Protein AF-A0AAU5M9C0-F1 (afdb_monomer)

Secondary structure (DSSP, 8-state):
----------------------SPPPPHHHHHHHHHHHHHHHTT--HHHHHHHTT-GGGHHHHHHHHHHHHHHHHHHHHHHHHHHHHHHTT---SS-HHHHHHHHHHGGGT--HHHHHHHHHHHHHHHHH-HHHHHHHHHHHHHHTTSHHHHHHHHHHHHGGGS-TT-HHHHHHHHHHHHHHHHHHTTS-TTTTS-THHHHHHHHHHHHH-HHHHHHHHHHHHHHHHTT-------------

Structure (mmCIF, N/CA/C/O backbone):
data_AF-A0AAU5M9C0-F1
#
_entry.id   AF-A0AAU5M9C0-F1
#
loop_
_atom_site.group_PDB
_atom_site.id
_atom_site.type_symbol
_atom_site.label_atom_id
_atom_site.label_alt_id
_atom_site.label_comp_id
_atom_site.label_asym_id
_atom_site.label_entity_id
_atom_site.label_seq_id
_atom_site.pdbx_PDB_ins_code
_atom_site.Cartn_x
_atom_site.Cartn_y
_atom_site.Cartn_z
_atom_site.occupancy
_atom_site.B_iso_or_equiv
_atom_site.auth_seq_id
_atom_site.auth_comp_id
_atom_site.auth_asym_id
_atom_site.auth_atom_id
_atom_site.pdbx_PDB_model_num
ATOM 1 N N . MET A 1 1 ? -35.102 -18.966 117.844 1.00 32.41 1 MET A N 1
ATOM 2 C CA . MET A 1 1 ? -35.161 -20.434 118.024 1.00 32.41 1 MET A CA 1
ATOM 3 C C . MET A 1 1 ? -35.524 -21.084 116.684 1.00 32.41 1 MET A C 1
ATOM 5 O O . MET A 1 1 ? -36.504 -20.637 116.101 1.00 32.41 1 MET A O 1
ATOM 9 N N . PRO A 1 2 ? -34.722 -22.035 116.161 1.00 49.41 2 PRO A N 1
ATOM 10 C CA . PRO A 1 2 ? -34.991 -22.857 114.953 1.00 49.41 2 PRO A CA 1
ATOM 11 C C . PRO A 1 2 ? -35.715 -24.183 115.340 1.00 49.41 2 PRO A C 1
ATOM 13 O O . PRO A 1 2 ? -36.115 -24.261 116.503 1.00 49.41 2 PRO A O 1
ATOM 16 N N . PRO A 1 3 ? -35.813 -25.270 114.517 1.00 54.59 3 PRO A N 1
ATOM 17 C CA . PRO A 1 3 ? -35.703 -25.499 113.049 1.00 54.59 3 PRO A CA 1
ATOM 18 C C . PRO A 1 3 ? -37.035 -26.078 112.451 1.00 54.59 3 PRO A C 1
ATOM 20 O O . PRO A 1 3 ? -38.042 -26.095 113.142 1.00 54.59 3 PRO A O 1
ATOM 23 N N . GLY A 1 4 ? -37.192 -26.600 111.215 1.00 42.31 4 GLY A N 1
ATOM 24 C CA . GLY A 1 4 ? -36.341 -26.666 110.007 1.00 42.31 4 GLY A CA 1
ATOM 25 C C . GLY A 1 4 ? -36.067 -28.089 109.439 1.00 42.31 4 GLY A C 1
ATOM 26 O O . GLY A 1 4 ? -35.137 -28.743 109.905 1.00 42.31 4 GLY A O 1
ATOM 27 N N . ARG A 1 5 ? -36.783 -28.559 108.387 1.00 40.94 5 ARG A N 1
ATOM 28 C CA . ARG A 1 5 ? -36.455 -29.788 107.595 1.00 40.94 5 ARG A CA 1
ATOM 29 C C . ARG A 1 5 ? -36.725 -29.643 106.076 1.00 40.94 5 ARG A C 1
ATOM 31 O O . ARG A 1 5 ? -37.429 -28.736 105.655 1.00 40.94 5 ARG A O 1
ATOM 38 N N . ARG A 1 6 ? -36.072 -30.493 105.261 1.00 48.22 6 ARG A N 1
ATOM 39 C CA . ARG A 1 6 ? -35.743 -30.290 103.823 1.00 48.22 6 ARG A CA 1
ATOM 40 C C . ARG A 1 6 ? -36.519 -31.197 102.847 1.00 48.22 6 ARG A C 1
ATOM 42 O O . ARG A 1 6 ? -36.798 -32.335 103.207 1.00 48.22 6 ARG A O 1
ATOM 49 N N . ALA A 1 7 ? -36.631 -30.791 101.570 1.00 37.06 7 ALA A N 1
ATOM 50 C CA . ALA A 1 7 ? -36.698 -31.709 100.415 1.00 37.06 7 ALA A CA 1
ATOM 51 C C . ALA A 1 7 ? -36.133 -31.106 99.094 1.00 37.06 7 ALA A C 1
ATOM 53 O O . ALA A 1 7 ? -36.072 -29.897 98.923 1.00 37.06 7 ALA A O 1
ATOM 54 N N . ARG A 1 8 ? -35.673 -32.007 98.210 1.00 35.09 8 ARG A N 1
ATOM 55 C CA . ARG A 1 8 ? -34.891 -31.918 96.943 1.00 35.09 8 ARG A CA 1
ATOM 56 C C . ARG A 1 8 ? -35.228 -30.865 95.846 1.00 35.09 8 ARG A C 1
ATOM 58 O O . ARG A 1 8 ? -36.375 -30.489 95.654 1.00 35.09 8 ARG A O 1
ATOM 65 N N . ARG A 1 9 ? -34.200 -30.556 95.021 1.00 43.53 9 ARG A N 1
ATOM 66 C CA . ARG A 1 9 ? -34.261 -30.014 93.628 1.00 43.53 9 ARG A CA 1
ATOM 67 C C . ARG A 1 9 ? -34.814 -31.064 92.622 1.00 43.53 9 ARG A C 1
ATOM 69 O O . ARG A 1 9 ? -34.700 -32.256 92.915 1.00 43.53 9 ARG A O 1
ATOM 76 N N . PRO A 1 10 ? -35.338 -30.664 91.440 1.00 36.06 10 PRO A N 1
ATOM 77 C CA . PRO A 1 10 ? -34.486 -30.471 90.246 1.00 36.06 10 PRO A CA 1
ATOM 78 C C . PRO A 1 10 ? -34.737 -29.150 89.480 1.00 36.06 10 PRO A C 1
ATOM 80 O O . PRO A 1 10 ? -35.799 -28.551 89.576 1.00 36.06 10 PRO A O 1
ATOM 83 N N . ASP A 1 11 ? -33.741 -28.734 88.695 1.00 47.69 11 ASP A N 1
ATOM 84 C CA . ASP A 1 11 ? -33.841 -27.751 87.597 1.00 47.69 11 ASP A CA 1
ATOM 85 C C . ASP A 1 11 ? -33.905 -28.562 86.288 1.00 47.69 11 ASP A C 1
ATOM 87 O O . ASP A 1 11 ? -33.190 -29.568 86.186 1.00 47.69 11 ASP A O 1
ATOM 91 N N . PRO A 1 12 ? -34.778 -28.222 85.323 1.00 42.78 12 PRO A N 1
ATOM 92 C CA . PRO A 1 12 ? -34.192 -27.767 84.062 1.00 42.78 12 PRO A CA 1
ATOM 93 C C . PRO A 1 12 ? -34.991 -26.683 83.318 1.00 42.78 12 PRO A C 1
ATOM 95 O O . PRO A 1 12 ? -36.222 -26.681 83.257 1.00 42.78 12 PRO A O 1
ATOM 98 N N . ARG A 1 13 ? -34.242 -25.868 82.568 1.00 48.34 13 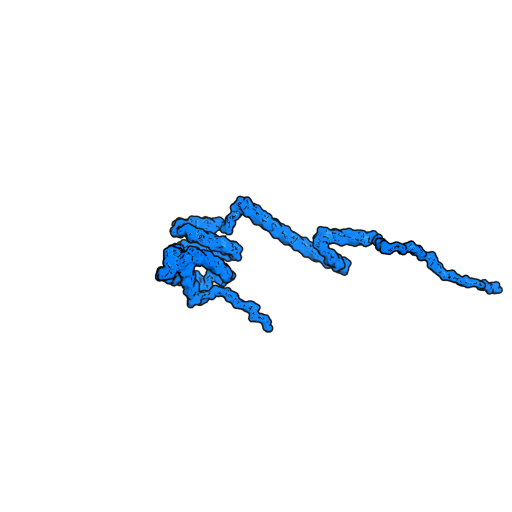ARG A N 1
ATOM 99 C CA . ARG A 1 13 ? -34.699 -25.046 81.433 1.00 48.34 13 ARG A CA 1
ATOM 100 C C . ARG A 1 13 ? -35.567 -25.846 80.440 1.00 48.34 13 ARG A C 1
ATOM 102 O O . ARG A 1 13 ? -35.049 -26.454 79.502 1.00 48.34 13 ARG A O 1
ATOM 109 N N . ALA A 1 14 ? -36.888 -25.793 80.591 1.00 41.75 14 ALA A N 1
ATOM 110 C CA . ALA A 1 14 ? -37.845 -26.348 79.635 1.00 41.75 14 ALA A CA 1
ATOM 111 C C . ALA A 1 14 ? -38.215 -25.294 78.573 1.00 41.75 14 ALA A C 1
ATOM 113 O O . ALA A 1 14 ? -39.118 -24.486 78.764 1.00 41.75 14 ALA A O 1
ATOM 114 N N . GLY A 1 15 ? -37.485 -25.289 77.455 1.00 36.97 15 GLY A N 1
ATOM 115 C CA . GLY A 1 15 ? -37.645 -24.292 76.388 1.00 36.97 15 GLY A CA 1
ATOM 116 C C . GLY A 1 15 ? -37.067 -24.736 75.044 1.00 36.97 15 GLY A C 1
ATOM 117 O O . GLY A 1 15 ? -36.334 -23.984 74.410 1.00 36.97 15 GLY A O 1
ATOM 118 N N . ARG A 1 16 ? -37.344 -25.977 74.620 1.00 48.69 16 ARG A N 1
ATOM 119 C CA . ARG A 1 16 ? -36.905 -26.527 73.325 1.00 48.69 16 ARG A CA 1
ATOM 120 C C . ARG A 1 16 ? -38.125 -26.896 72.473 1.00 48.69 16 ARG A C 1
ATOM 122 O O . ARG A 1 16 ? -38.693 -27.968 72.648 1.00 48.69 16 ARG A O 1
ATOM 129 N N . GLY A 1 17 ? -38.511 -26.006 71.558 1.00 44.91 17 GLY A N 1
ATOM 130 C CA . GLY A 1 17 ? -39.532 -26.271 70.535 1.00 44.91 17 GLY A CA 1
ATOM 131 C C . GLY A 1 17 ? -38.945 -26.980 69.299 1.00 44.91 17 GLY A C 1
ATOM 132 O O . GLY A 1 17 ? -37.794 -26.705 68.949 1.00 44.91 17 GLY A O 1
ATOM 133 N N . PRO A 1 18 ? -39.684 -27.887 68.631 1.00 58.88 18 PRO A N 1
ATOM 134 C CA . PRO A 1 18 ? -39.163 -28.670 67.512 1.00 58.88 18 PRO A CA 1
ATOM 135 C C . PRO A 1 18 ? -39.406 -28.000 66.149 1.00 58.88 18 PRO A C 1
ATOM 137 O O . PRO A 1 18 ? -40.542 -27.745 65.762 1.00 58.88 18 PRO A O 1
ATOM 140 N N . PHE A 1 19 ? -38.343 -27.821 65.362 1.00 54.09 19 PHE A N 1
ATOM 141 C CA . PHE A 1 19 ? -38.440 -27.593 63.915 1.00 54.09 19 PHE A CA 1
ATOM 142 C C . PHE A 1 19 ? -37.496 -28.539 63.169 1.00 54.09 19 PHE A C 1
ATOM 144 O O . PHE A 1 19 ? -36.407 -28.160 62.748 1.00 54.09 19 PHE A O 1
ATOM 151 N N . SER A 1 20 ? -37.928 -29.790 63.012 1.00 57.91 20 SER A N 1
ATOM 152 C CA . SER A 1 20 ? -37.253 -30.815 62.213 1.00 57.91 20 SER A CA 1
ATOM 153 C C . SER A 1 20 ? -37.985 -31.030 60.887 1.00 57.91 20 SER A C 1
ATOM 155 O O . SER A 1 20 ? -38.678 -32.025 60.692 1.00 57.91 20 SER A O 1
ATOM 157 N N . SER A 1 21 ? -37.818 -30.091 59.960 1.00 54.12 21 SER A N 1
ATOM 158 C CA . SER A 1 21 ? -38.042 -30.348 58.535 1.00 54.12 21 SER A CA 1
ATOM 159 C C . SER A 1 21 ? -36.762 -29.964 57.803 1.00 54.12 21 SER A C 1
ATOM 161 O O . SER A 1 21 ? -36.249 -28.877 58.059 1.00 54.12 21 SER A O 1
ATOM 163 N N . GLY A 1 22 ? -36.251 -30.812 56.906 1.00 69.62 22 GLY A N 1
ATOM 164 C CA . GLY A 1 22 ? -34.955 -30.615 56.227 1.00 69.62 22 GLY A CA 1
ATOM 165 C C . GLY A 1 22 ? -34.878 -29.427 55.254 1.00 69.62 22 GLY A C 1
ATOM 166 O O . GLY A 1 22 ? -33.906 -29.297 54.517 1.00 69.62 22 GLY A O 1
ATOM 167 N N . TYR A 1 23 ? -35.896 -28.567 55.232 1.00 69.50 23 TYR A N 1
ATOM 168 C CA . TYR A 1 23 ? -35.970 -27.382 54.390 1.00 69.50 23 TYR A CA 1
ATOM 169 C C . TYR A 1 23 ? -35.122 -26.247 54.969 1.00 69.50 23 TYR A C 1
ATOM 171 O O . TYR A 1 23 ? -35.288 -25.854 56.127 1.00 69.50 23 TYR A O 1
ATOM 179 N N . ARG A 1 24 ? -34.241 -25.669 54.143 1.00 76.81 24 ARG A N 1
ATOM 180 C CA . ARG A 1 24 ? -33.506 -24.451 54.503 1.00 76.81 24 ARG A CA 1
ATOM 181 C C . ARG A 1 24 ? -34.493 -23.299 54.699 1.00 76.81 24 ARG A C 1
ATOM 183 O O . ARG A 1 24 ? -35.187 -22.906 53.765 1.00 76.81 24 ARG A O 1
ATOM 190 N N . ARG A 1 25 ? -34.532 -22.740 55.911 1.00 80.75 25 ARG A N 1
ATOM 191 C CA . ARG A 1 25 ? -35.196 -21.462 56.192 1.00 80.75 25 ARG A CA 1
ATOM 192 C C . ARG A 1 25 ? -34.210 -20.329 55.926 1.00 80.75 25 ARG A C 1
ATOM 194 O O . ARG A 1 25 ? -33.130 -20.309 56.509 1.00 80.75 25 ARG A O 1
ATOM 201 N N . TYR A 1 26 ? -34.602 -19.397 55.067 1.00 85.25 26 TYR A N 1
ATOM 202 C CA . TYR A 1 26 ? -33.831 -18.201 54.745 1.00 85.25 26 TYR A CA 1
ATOM 203 C C . TYR A 1 26 ? -34.347 -17.015 55.564 1.00 85.25 26 TYR A C 1
ATOM 205 O O . TYR A 1 26 ? -35.551 -16.876 55.776 1.00 85.25 26 TYR A O 1
ATOM 213 N N . SER A 1 27 ? -33.436 -16.175 56.053 1.00 87.81 27 SER A N 1
ATOM 214 C CA . SER A 1 27 ? -33.776 -14.917 56.722 1.00 87.81 27 SER A CA 1
ATOM 215 C C . SER A 1 27 ? -34.072 -13.819 55.695 1.00 87.81 27 SER A C 1
ATOM 217 O O . SER A 1 27 ? -33.687 -13.931 54.531 1.00 87.81 27 SER A O 1
ATOM 219 N N . ALA A 1 28 ? -34.686 -12.713 56.129 1.00 87.38 28 ALA A N 1
ATOM 220 C CA . ALA A 1 28 ? -34.829 -11.521 55.287 1.00 87.38 28 ALA A CA 1
ATOM 221 C C . ALA A 1 28 ? -33.468 -11.026 54.750 1.00 87.38 28 ALA A C 1
ATOM 223 O O . ALA A 1 28 ? -33.372 -10.622 53.594 1.00 87.38 28 ALA A O 1
ATOM 224 N N . GLN A 1 29 ? -32.400 -11.159 55.547 1.00 82.75 29 GLN A N 1
ATOM 225 C CA . GLN A 1 29 ? -31.030 -10.828 55.143 1.00 82.75 29 GLN A CA 1
ATOM 226 C C . GLN A 1 29 ? -30.571 -11.630 53.915 1.00 82.75 29 GLN A C 1
ATOM 228 O O . GLN A 1 29 ? -30.013 -11.054 52.988 1.00 82.75 29 GLN A O 1
ATOM 233 N N . ALA A 1 30 ? -30.865 -12.934 53.865 1.00 86.94 30 ALA A N 1
ATOM 234 C CA . ALA A 1 30 ? -30.503 -13.783 52.730 1.00 86.94 30 ALA A CA 1
ATOM 235 C C . ALA A 1 30 ? -31.279 -13.428 51.444 1.00 86.94 30 ALA A C 1
ATOM 237 O O . ALA A 1 30 ? -30.777 -13.638 50.341 1.00 86.94 30 ALA A O 1
ATOM 238 N N . VAL A 1 31 ? -32.485 -12.858 51.565 1.00 90.50 31 VAL A N 1
ATOM 239 C CA . VAL A 1 31 ? -33.248 -12.337 50.415 1.00 90.50 31 VAL A CA 1
ATOM 240 C C . VAL A 1 31 ? -32.626 -11.038 49.891 1.00 90.50 31 VAL A C 1
ATOM 242 O O . VAL A 1 31 ? -32.486 -10.876 48.681 1.00 90.50 31 VAL A O 1
ATOM 245 N N . VAL A 1 32 ? -32.193 -10.141 50.786 1.00 87.31 32 VAL A N 1
ATOM 246 C CA . VAL A 1 32 ? -31.460 -8.911 50.422 1.00 87.31 32 VAL A CA 1
ATOM 247 C C . VAL A 1 32 ? -30.123 -9.242 49.747 1.00 87.31 32 VAL A C 1
ATOM 249 O O . VAL A 1 32 ? -29.764 -8.628 48.745 1.00 87.31 32 VAL A O 1
ATOM 252 N N . GLU A 1 33 ? -29.407 -10.243 50.256 1.00 87.06 33 GLU A N 1
ATOM 253 C CA . GLU A 1 33 ? -28.149 -10.723 49.680 1.00 87.06 33 GLU A CA 1
ATOM 254 C C . GLU A 1 33 ? -28.351 -11.313 48.275 1.00 87.06 33 GLU A C 1
ATOM 256 O O . GLU A 1 33 ? -27.638 -10.939 47.344 1.00 87.06 33 GLU A O 1
ATOM 261 N N . LEU A 1 34 ? -29.386 -12.139 48.075 1.00 90.62 34 LEU A N 1
ATOM 262 C CA . LEU A 1 34 ? -29.748 -12.662 46.753 1.00 90.62 34 LEU A CA 1
ATOM 263 C C . LEU A 1 34 ? -30.115 -11.546 45.759 1.00 90.62 34 LEU A C 1
ATOM 265 O O . LEU A 1 34 ? -29.711 -11.605 44.597 1.00 90.62 34 LEU A O 1
ATOM 269 N N . ALA A 1 35 ? -30.842 -10.516 46.204 1.00 88.44 35 ALA A N 1
ATOM 270 C CA . ALA A 1 35 ? -31.175 -9.361 45.371 1.00 88.44 35 ALA A CA 1
ATOM 271 C C . ALA A 1 35 ? -29.921 -8.576 44.939 1.00 88.44 35 ALA A C 1
ATOM 273 O O . ALA A 1 35 ? -29.819 -8.176 43.779 1.00 88.44 35 ALA A O 1
ATOM 274 N N . ARG A 1 36 ? -28.934 -8.418 45.836 1.00 84.81 36 ARG A N 1
ATOM 275 C CA . ARG A 1 36 ? -27.634 -7.805 45.514 1.00 84.81 36 ARG A CA 1
ATOM 276 C C . ARG A 1 36 ? -26.834 -8.648 44.518 1.00 84.81 36 ARG A C 1
ATOM 278 O O . ARG A 1 36 ? -26.330 -8.098 43.545 1.00 84.81 36 ARG A O 1
ATOM 285 N N . ILE A 1 37 ? -26.743 -9.964 44.730 1.00 88.50 37 ILE A N 1
ATOM 286 C CA . ILE A 1 37 ? -26.048 -10.880 43.807 1.00 88.50 37 ILE A CA 1
ATOM 287 C C . ILE A 1 37 ? -26.661 -10.787 42.408 1.00 88.50 37 ILE A C 1
ATOM 289 O O . ILE A 1 37 ? -25.928 -10.683 41.428 1.00 88.50 37 ILE A O 1
ATOM 293 N N . ARG A 1 38 ? -27.997 -10.765 42.311 1.00 90.81 38 ARG A N 1
ATOM 294 C CA . ARG A 1 38 ? -28.686 -10.609 41.029 1.00 90.81 38 ARG A CA 1
ATOM 295 C C . ARG A 1 38 ? -28.363 -9.276 40.354 1.00 90.81 38 ARG A C 1
ATOM 297 O O . ARG A 1 38 ? -28.023 -9.289 39.182 1.00 90.81 38 ARG A O 1
ATOM 304 N N . MET A 1 39 ? -28.415 -8.157 41.078 1.00 86.69 39 MET A N 1
ATOM 305 C CA . MET A 1 39 ? -28.088 -6.835 40.526 1.00 86.69 39 MET A CA 1
ATOM 306 C C . MET A 1 39 ? -26.672 -6.787 39.929 1.00 86.69 39 MET A C 1
ATOM 308 O O . MET A 1 39 ? -26.480 -6.234 38.851 1.00 86.69 39 MET A O 1
ATOM 312 N N . LEU A 1 40 ? -25.691 -7.395 40.603 1.00 83.88 40 LEU A N 1
ATOM 313 C CA . LEU A 1 40 ? -24.310 -7.462 40.120 1.00 83.88 40 LEU A CA 1
ATOM 314 C C . LEU A 1 40 ? -24.159 -8.405 38.912 1.00 83.88 40 LEU A C 1
ATOM 316 O O . LEU A 1 40 ? -23.437 -8.081 37.973 1.00 83.88 40 LEU A O 1
ATOM 320 N N . ALA A 1 41 ? -24.865 -9.539 38.902 1.00 86.12 41 ALA A N 1
ATOM 321 C CA . ALA A 1 41 ? -24.867 -10.466 37.769 1.00 86.12 41 ALA A CA 1
ATOM 322 C C . ALA A 1 41 ? -25.553 -9.866 36.526 1.00 86.12 41 ALA A C 1
ATOM 324 O O . ALA A 1 41 ? -25.033 -9.993 35.420 1.00 86.12 41 ALA A O 1
ATOM 325 N N . ASP A 1 42 ? -26.670 -9.154 36.714 1.00 84.00 42 ASP A N 1
ATOM 326 C CA . ASP A 1 42 ? -27.380 -8.419 35.659 1.00 84.00 42 ASP A CA 1
ATOM 327 C C . ASP A 1 42 ? -26.515 -7.250 35.112 1.00 84.00 42 ASP A C 1
ATOM 329 O O . ASP A 1 42 ? -26.650 -6.879 33.947 1.00 84.00 42 ASP A O 1
ATOM 333 N N . ALA A 1 43 ? -25.569 -6.725 35.908 1.00 78.75 43 ALA A N 1
ATOM 334 C CA . ALA A 1 43 ? -24.533 -5.769 35.488 1.00 78.75 43 ALA A CA 1
ATOM 335 C C . ALA A 1 43 ? -23.290 -6.417 34.828 1.00 78.75 43 ALA A C 1
ATOM 337 O O . ALA A 1 43 ? -22.353 -5.713 34.457 1.00 78.75 43 ALA A O 1
ATOM 338 N N . GLY A 1 44 ? -23.265 -7.746 34.661 1.00 79.31 44 GLY A N 1
ATOM 339 C CA . GLY A 1 44 ? -22.215 -8.475 33.940 1.00 79.31 44 GLY A CA 1
ATOM 340 C C . GLY A 1 44 ? -21.117 -9.115 34.799 1.00 79.31 44 GLY A C 1
ATOM 341 O O . GLY A 1 44 ? -20.217 -9.742 34.240 1.00 79.31 44 GLY A O 1
ATOM 342 N N . LEU A 1 45 ? -21.170 -9.022 36.134 1.00 81.25 45 LEU A N 1
ATOM 343 C CA . LEU A 1 45 ? -20.180 -9.674 37.003 1.00 81.25 45 LEU A CA 1
ATOM 344 C C . LEU A 1 45 ? -20.386 -11.205 37.063 1.00 81.25 45 LEU A C 1
ATOM 346 O O . LEU A 1 45 ? -21.481 -11.670 37.392 1.00 81.25 45 LEU A O 1
ATOM 350 N N . PRO A 1 46 ? -19.335 -12.024 36.854 1.00 85.00 46 PRO A N 1
ATOM 351 C CA . PRO A 1 46 ? -19.412 -13.468 37.068 1.00 85.00 46 PRO A CA 1
ATOM 352 C C . PRO A 1 46 ? -19.720 -13.818 38.532 1.00 85.00 46 PRO A C 1
ATOM 354 O O . PRO A 1 46 ? -19.128 -13.253 39.451 1.00 85.00 46 PRO A O 1
ATOM 357 N N . LEU A 1 47 ? -20.568 -14.829 38.765 1.00 84.94 47 LEU A N 1
ATOM 358 C CA . LEU A 1 47 ? -20.957 -15.276 40.117 1.00 84.94 47 LEU A CA 1
ATOM 359 C C . LEU A 1 47 ? -19.763 -15.636 41.024 1.00 84.94 47 LEU A C 1
ATOM 361 O O . LEU A 1 47 ? -19.847 -15.456 42.237 1.00 84.94 47 LEU A O 1
ATOM 365 N N . ALA A 1 48 ? -18.656 -16.123 40.450 1.00 82.88 48 ALA A N 1
ATOM 366 C CA . ALA A 1 48 ? -17.415 -16.369 41.186 1.00 82.88 48 ALA A CA 1
ATOM 367 C C . ALA A 1 48 ? -16.825 -15.061 41.744 1.00 82.88 48 ALA A C 1
ATOM 369 O O . ALA A 1 48 ? -16.604 -14.950 42.949 1.00 82.88 48 ALA A O 1
ATOM 370 N N . ARG A 1 49 ? -16.697 -14.032 40.894 1.00 79.56 49 ARG A N 1
ATOM 371 C CA . ARG A 1 49 ? -16.152 -12.722 41.270 1.00 79.56 49 ARG A CA 1
ATOM 372 C C . ARG A 1 49 ? -17.056 -11.984 42.260 1.00 79.56 49 ARG A C 1
ATOM 374 O O . ARG A 1 49 ? -16.556 -11.379 43.198 1.00 79.56 49 ARG A O 1
ATOM 381 N N . ILE A 1 50 ? -18.382 -12.111 42.139 1.00 84.00 50 ILE A N 1
ATOM 382 C CA . ILE A 1 50 ? -19.337 -11.571 43.133 1.00 84.00 50 ILE A CA 1
ATOM 383 C C . ILE A 1 50 ? -19.088 -12.166 44.531 1.00 84.00 50 ILE A C 1
ATOM 385 O O . ILE A 1 50 ? -19.228 -11.470 45.535 1.00 84.00 50 ILE A O 1
ATOM 389 N N . ARG A 1 51 ? -18.700 -13.444 44.613 1.00 80.25 51 ARG A N 1
ATOM 390 C CA . ARG A 1 51 ? -18.436 -14.130 45.886 1.00 80.25 51 ARG A CA 1
ATOM 391 C C . ARG A 1 51 ? -17.123 -13.686 46.538 1.00 80.25 51 ARG A C 1
ATOM 393 O O . ARG A 1 51 ? -17.066 -13.569 47.759 1.00 80.25 51 ARG A O 1
ATOM 400 N N . GLU A 1 52 ? -16.104 -13.418 45.728 1.00 79.12 52 GLU A N 1
ATOM 401 C CA . GLU A 1 52 ? -14.827 -12.834 46.161 1.00 79.12 52 GLU A CA 1
ATOM 402 C C . GLU A 1 52 ? -15.031 -11.400 46.672 1.00 79.12 52 GLU A C 1
ATOM 404 O O . GLU A 1 52 ? -14.694 -11.099 47.814 1.00 79.12 52 GLU A O 1
ATOM 409 N N . LEU A 1 53 ? -15.708 -10.554 45.887 1.00 76.88 53 LEU A N 1
ATOM 410 C CA . LEU A 1 53 ? -16.047 -9.168 46.245 1.00 76.88 53 LEU A CA 1
ATOM 411 C C . LEU A 1 53 ? -16.984 -9.069 47.463 1.00 76.88 53 LEU A C 1
ATOM 413 O O . LEU A 1 53 ? -16.970 -8.078 48.186 1.00 76.88 53 LEU A O 1
ATOM 417 N N . GLY A 1 54 ? -17.771 -10.111 47.747 1.00 75.50 54 GLY A N 1
ATOM 418 C CA . GLY A 1 54 ? -18.531 -10.229 48.996 1.00 75.50 54 GLY A CA 1
ATOM 419 C C . GLY A 1 54 ? -17.654 -10.379 50.250 1.00 75.50 54 GLY A C 1
ATOM 420 O O . GLY A 1 54 ? -18.142 -10.146 51.354 1.00 75.50 54 GLY A O 1
ATOM 421 N N . SER A 1 55 ? -16.379 -10.748 50.081 1.00 73.94 55 SER A N 1
ATOM 422 C CA . SER A 1 55 ? -15.376 -10.878 51.151 1.00 73.94 55 SER A CA 1
ATOM 423 C C . SER A 1 55 ? -14.403 -9.689 51.220 1.00 73.94 55 SER A C 1
ATOM 425 O O . SER A 1 55 ? -13.791 -9.491 52.265 1.00 73.94 55 SER A O 1
ATOM 427 N N . ALA A 1 56 ? -14.297 -8.902 50.142 1.00 77.38 56 ALA A N 1
ATOM 428 C CA . ALA A 1 56 ? -13.495 -7.679 50.022 1.00 77.38 56 ALA A CA 1
ATOM 429 C C . ALA A 1 56 ? -14.347 -6.549 49.390 1.00 77.38 56 ALA A C 1
ATOM 431 O O . ALA A 1 56 ? -14.218 -6.260 48.195 1.00 77.38 56 ALA A O 1
ATOM 432 N N . PRO A 1 57 ? -15.291 -5.945 50.141 1.00 76.81 57 PRO A N 1
ATOM 433 C CA . PRO A 1 57 ? -16.247 -4.972 49.600 1.00 76.81 57 PRO A CA 1
ATOM 434 C C . PRO A 1 57 ? -15.597 -3.693 49.045 1.00 76.81 57 PRO A C 1
ATOM 436 O O . PRO A 1 57 ? -16.198 -3.020 48.210 1.00 76.81 57 PRO A O 1
ATOM 439 N N . GLU A 1 58 ? -14.379 -3.367 49.470 1.00 80.81 58 GLU A N 1
ATOM 440 C CA . GLU A 1 58 ? -13.546 -2.285 48.943 1.00 80.81 58 GLU A CA 1
ATOM 441 C C . GLU A 1 58 ? -13.103 -2.501 47.481 1.00 80.81 58 GLU A C 1
ATOM 443 O O . GLU A 1 58 ? -12.968 -1.528 46.742 1.00 80.81 58 GLU A O 1
ATOM 448 N N . GLU A 1 59 ? -12.960 -3.750 47.020 1.00 80.56 59 GLU A N 1
ATOM 449 C CA . GLU A 1 59 ? -12.624 -4.063 45.621 1.00 80.56 59 GLU A CA 1
ATOM 450 C C . GLU A 1 59 ? -13.820 -3.898 44.664 1.00 80.56 59 GLU A C 1
ATOM 452 O O . GLU A 1 59 ? -13.641 -3.866 43.445 1.00 80.56 59 GLU A O 1
ATOM 457 N N . LEU A 1 60 ? -15.051 -3.790 45.185 1.00 79.81 60 LEU A N 1
ATOM 458 C CA . LEU A 1 60 ? -16.265 -3.765 44.364 1.00 79.81 60 LEU A CA 1
ATOM 459 C C . LEU A 1 60 ? -16.356 -2.513 43.480 1.00 79.81 60 LEU A C 1
ATOM 461 O O . LEU A 1 60 ? -16.811 -2.616 42.345 1.00 79.81 60 LEU A O 1
ATOM 465 N N . GLY A 1 61 ? -15.918 -1.354 43.983 1.00 81.62 61 GLY A N 1
ATOM 466 C CA . GLY A 1 61 ? -15.878 -0.105 43.213 1.00 81.62 61 GLY A CA 1
ATOM 467 C C . GLY A 1 61 ? -14.953 -0.214 41.994 1.00 81.62 61 GLY A C 1
ATOM 468 O O . GLY A 1 61 ? -15.453 -0.176 40.870 1.00 81.62 61 GLY A O 1
ATOM 469 N N . PRO A 1 62 ? -13.643 -0.465 42.193 1.00 84.50 62 PRO A N 1
ATOM 470 C CA . PRO A 1 62 ? -12.689 -0.660 41.099 1.00 84.50 62 PRO A CA 1
ATOM 471 C C . PRO A 1 62 ? -13.090 -1.766 40.109 1.00 84.50 62 PRO A C 1
ATOM 473 O O . PRO A 1 62 ? -12.898 -1.621 38.904 1.00 84.50 62 PRO A O 1
ATOM 476 N N . ALA A 1 63 ? -13.691 -2.864 40.586 1.00 81.19 63 ALA A N 1
ATOM 477 C CA . ALA A 1 63 ? -14.164 -3.939 39.711 1.00 81.19 63 ALA A CA 1
ATOM 478 C C . ALA A 1 63 ? -15.336 -3.512 38.805 1.00 81.19 63 ALA A C 1
ATOM 480 O O . ALA A 1 63 ? -15.418 -3.963 37.663 1.00 81.19 63 ALA A O 1
ATOM 481 N N . LEU A 1 64 ? -16.238 -2.652 39.293 1.00 81.94 64 LEU A N 1
ATOM 482 C CA . LEU A 1 64 ? -17.328 -2.088 38.491 1.00 81.94 64 LEU A CA 1
ATOM 483 C C . LEU A 1 64 ? -16.816 -1.029 37.504 1.00 81.94 64 LEU A C 1
ATOM 485 O O . LEU A 1 64 ? -17.246 -1.028 36.353 1.00 81.94 64 LEU A O 1
ATOM 489 N N . GLU A 1 65 ? -15.870 -0.182 37.920 1.00 86.38 65 GLU A N 1
ATOM 490 C CA . GLU A 1 65 ? -15.221 0.812 37.051 1.00 86.38 65 GLU A CA 1
ATOM 491 C C . GLU A 1 65 ? -14.484 0.150 35.875 1.00 86.38 65 GLU A C 1
ATOM 493 O O . GLU A 1 65 ? -14.627 0.593 34.736 1.00 86.38 65 GLU A O 1
ATOM 498 N N . GLN A 1 66 ? -13.771 -0.958 36.114 1.00 85.94 66 GLN A N 1
ATOM 499 C CA . GLN A 1 66 ? -13.117 -1.720 35.044 1.00 85.94 66 GLN A CA 1
ATOM 500 C C . GLN A 1 66 ? -14.130 -2.292 34.037 1.00 85.94 66 GLN A C 1
ATOM 502 O O . GLN A 1 66 ? -13.916 -2.203 32.830 1.00 85.94 66 GLN A O 1
ATOM 507 N N . ILE A 1 67 ? -15.252 -2.845 34.511 1.00 83.88 67 ILE A N 1
ATOM 508 C CA . ILE A 1 67 ? -16.296 -3.399 33.633 1.00 83.88 67 ILE A CA 1
ATOM 509 C C . ILE A 1 67 ? -16.964 -2.295 32.802 1.00 83.88 67 ILE A C 1
ATOM 511 O O . ILE A 1 67 ? -17.209 -2.499 31.612 1.00 83.88 67 ILE A O 1
ATOM 515 N N . ASP A 1 68 ? -17.230 -1.124 33.385 1.00 86.38 68 ASP A N 1
ATOM 516 C CA . ASP A 1 68 ? -17.786 0.018 32.648 1.00 86.38 68 ASP A CA 1
ATOM 517 C C . ASP A 1 68 ? -16.804 0.555 31.590 1.00 86.38 68 ASP A C 1
ATOM 519 O O . ASP A 1 68 ? -17.204 0.841 30.456 1.00 86.38 68 ASP A O 1
ATOM 523 N N . ALA A 1 69 ? -15.504 0.598 31.906 1.00 87.19 69 ALA A N 1
ATOM 524 C CA . ALA A 1 69 ? -14.452 0.953 30.956 1.00 87.19 69 ALA A CA 1
ATOM 525 C C . ALA A 1 69 ? -14.368 -0.047 29.783 1.00 87.19 69 ALA A C 1
ATOM 527 O O . ALA A 1 69 ? -14.369 0.369 28.618 1.00 87.19 69 ALA A O 1
ATOM 528 N N . ASP A 1 70 ? -14.378 -1.354 30.067 1.00 84.19 70 ASP A N 1
ATOM 529 C CA . ASP A 1 70 ? -14.346 -2.422 29.058 1.00 84.19 70 ASP A CA 1
ATOM 530 C C . ASP A 1 70 ? -15.596 -2.392 28.156 1.00 84.19 70 ASP A C 1
ATOM 532 O O . ASP A 1 70 ? -15.505 -2.497 26.925 1.00 84.19 70 ASP A O 1
ATOM 536 N N . LEU A 1 71 ? -16.782 -2.193 28.746 1.00 87.75 71 LEU A N 1
ATOM 537 C CA . LEU A 1 71 ? -18.039 -2.028 28.011 1.00 87.75 71 LEU A CA 1
ATOM 538 C C . LEU A 1 71 ? -18.024 -0.762 27.150 1.00 87.75 71 LEU A C 1
ATOM 540 O O . LEU A 1 71 ? -18.421 -0.813 25.982 1.00 87.75 71 LEU A O 1
ATOM 544 N N . THR A 1 72 ? -17.522 0.354 27.676 1.00 89.88 72 THR A N 1
ATOM 545 C CA . THR A 1 72 ? -17.386 1.621 26.946 1.00 89.88 72 THR A CA 1
ATOM 546 C C . THR A 1 72 ? -16.443 1.478 25.751 1.00 89.88 72 THR A C 1
ATOM 548 O O . THR A 1 72 ? -16.788 1.899 24.639 1.00 89.88 72 THR A O 1
ATOM 551 N N . ALA A 1 73 ? -15.299 0.810 25.927 1.00 83.12 73 ALA A N 1
ATOM 552 C CA . ALA A 1 73 ? -14.372 0.487 24.845 1.00 83.12 73 ALA A CA 1
ATOM 553 C C . ALA A 1 73 ? -15.038 -0.391 23.768 1.00 83.12 73 ALA A C 1
ATOM 555 O O . ALA A 1 73 ? -14.950 -0.094 22.571 1.00 83.12 73 ALA A O 1
ATOM 556 N N . ARG A 1 74 ? -15.791 -1.422 24.175 1.00 86.44 74 ARG A N 1
ATOM 557 C CA . ARG A 1 74 ? -16.511 -2.310 23.248 1.00 86.44 74 ARG A CA 1
ATOM 558 C C . ARG A 1 74 ? -17.636 -1.594 22.495 1.00 86.44 74 ARG A C 1
ATOM 560 O O . ARG A 1 74 ? -17.781 -1.786 21.288 1.00 86.44 74 ARG A O 1
ATOM 567 N N . ILE A 1 75 ? -18.401 -0.727 23.162 1.00 91.12 75 ILE A N 1
ATOM 568 C CA . ILE A 1 75 ? -19.443 0.108 22.541 1.00 91.12 75 ILE A CA 1
ATOM 569 C C . ILE A 1 75 ? -18.828 1.079 21.526 1.00 91.12 75 ILE A C 1
ATOM 571 O O . ILE A 1 75 ? -19.385 1.252 20.439 1.00 91.12 75 ILE A O 1
ATOM 575 N N . LYS A 1 76 ? -17.673 1.684 21.837 1.00 86.62 76 LYS A N 1
ATOM 576 C CA . LYS A 1 76 ? -16.919 2.523 20.895 1.00 86.62 76 LYS A CA 1
ATOM 577 C C . LYS A 1 76 ? -16.526 1.723 19.646 1.00 86.62 76 LYS A C 1
ATOM 579 O O . LYS A 1 76 ? -16.906 2.119 18.546 1.00 86.62 76 LYS A O 1
ATOM 584 N N . GLY A 1 77 ? -15.902 0.554 19.807 1.00 82.31 77 GLY A N 1
ATOM 585 C CA . GLY A 1 77 ? -15.531 -0.321 18.684 1.00 82.31 77 GLY A CA 1
ATOM 586 C C . GLY A 1 77 ? -16.721 -0.754 17.811 1.00 82.31 77 GLY A C 1
ATOM 587 O O . GLY A 1 77 ? -16.639 -0.735 16.580 1.00 82.31 77 GLY A O 1
ATOM 588 N N . LEU A 1 78 ? -17.871 -1.063 18.420 1.00 92.56 78 LEU A N 1
ATOM 589 C CA . LEU A 1 78 ? -19.105 -1.388 17.691 1.00 92.56 78 LEU A CA 1
ATOM 590 C C . LEU A 1 78 ? -19.674 -0.181 16.922 1.00 92.56 78 LEU A C 1
ATOM 592 O O . LEU A 1 78 ? -20.094 -0.332 15.774 1.00 92.56 78 LEU A O 1
ATOM 596 N N . ARG A 1 79 ? -19.657 1.024 17.508 1.00 88.56 79 ARG A N 1
ATOM 597 C CA . ARG A 1 79 ? -20.070 2.271 16.829 1.00 88.56 79 ARG A CA 1
ATOM 598 C C . ARG A 1 79 ? -19.140 2.628 15.669 1.00 88.56 79 ARG A C 1
ATOM 600 O O . ARG A 1 79 ? -19.610 3.090 14.628 1.00 88.56 79 ARG A O 1
ATOM 607 N N . ASP A 1 80 ? -17.845 2.380 15.818 1.00 81.00 80 ASP A N 1
ATOM 608 C CA . ASP A 1 80 ? -16.847 2.600 14.769 1.00 81.00 80 ASP A CA 1
ATOM 609 C C . ASP A 1 80 ? -17.045 1.613 13.614 1.00 81.00 80 ASP A C 1
ATOM 611 O O . ASP A 1 80 ? -17.072 2.018 12.451 1.00 81.00 80 ASP A O 1
ATOM 615 N N . THR A 1 81 ? -17.317 0.346 13.932 1.00 77.25 81 THR A N 1
ATOM 616 C CA . THR A 1 81 ? -17.693 -0.686 12.954 1.00 77.25 81 THR A CA 1
ATOM 617 C C . THR A 1 81 ? -18.979 -0.312 12.208 1.00 77.25 81 THR A C 1
ATOM 619 O O . THR A 1 81 ? -19.012 -0.363 10.981 1.00 77.25 81 THR A O 1
ATOM 622 N N . GLN A 1 82 ? -20.020 0.161 12.908 1.00 86.69 82 GLN A N 1
ATOM 623 C CA . GLN A 1 82 ? -21.246 0.655 12.265 1.00 86.69 82 GLN A CA 1
ATOM 624 C C . GLN A 1 82 ? -21.002 1.868 11.355 1.00 86.69 82 GLN A C 1
ATOM 626 O O . GLN A 1 82 ? -21.622 1.961 10.297 1.00 86.69 82 GLN A O 1
ATOM 631 N N . ARG A 1 83 ? -20.104 2.796 11.724 1.00 77.44 83 ARG A N 1
ATOM 632 C CA . ARG A 1 83 ? -19.718 3.911 10.839 1.00 77.44 83 ARG A CA 1
ATOM 633 C C . ARG A 1 83 ? -19.025 3.416 9.574 1.00 77.44 83 ARG A C 1
ATOM 635 O O . ARG A 1 83 ? -19.383 3.880 8.495 1.00 77.44 83 ARG A O 1
ATOM 642 N N . ARG A 1 84 ? -18.091 2.464 9.691 1.00 68.69 84 ARG A N 1
ATOM 643 C CA . ARG A 1 84 ? -17.432 1.833 8.534 1.00 68.69 84 ARG A CA 1
ATOM 644 C C . ARG A 1 84 ? -18.469 1.161 7.627 1.00 68.69 84 ARG A C 1
ATOM 646 O O . ARG A 1 84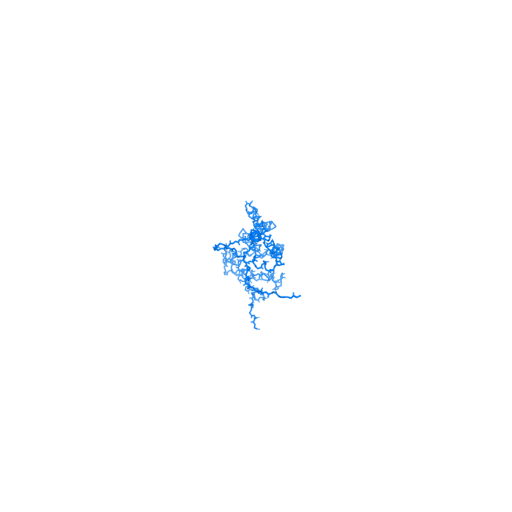 ? -18.540 1.508 6.458 1.00 68.69 84 ARG A O 1
ATOM 653 N N . LEU A 1 85 ? -19.355 0.326 8.176 1.00 75.56 85 LEU A N 1
ATOM 654 C CA . LEU A 1 85 ? -20.438 -0.327 7.422 1.00 75.56 85 LEU A CA 1
ATOM 655 C C . LEU A 1 85 ? -21.375 0.659 6.707 1.00 75.56 85 LEU A C 1
ATOM 657 O O . LEU A 1 85 ? -21.774 0.396 5.578 1.00 75.56 85 LEU A O 1
ATOM 661 N N . ARG A 1 86 ? -21.707 1.805 7.318 1.00 77.94 86 ARG A N 1
ATOM 662 C CA . ARG A 1 86 ? -22.523 2.841 6.658 1.00 77.94 86 ARG A CA 1
ATOM 663 C C . ARG A 1 86 ? -21.795 3.522 5.499 1.00 77.94 86 ARG A C 1
ATOM 665 O O . ARG A 1 86 ? -22.431 3.753 4.481 1.00 77.94 86 ARG A O 1
ATOM 672 N N . LYS A 1 87 ? -20.489 3.794 5.624 1.00 64.94 87 LYS A N 1
ATOM 673 C CA . LYS A 1 87 ? -19.668 4.286 4.501 1.00 64.94 87 LYS A CA 1
ATOM 674 C C . LYS A 1 87 ? -19.596 3.258 3.368 1.00 64.94 87 LYS A C 1
ATOM 676 O O . LYS A 1 87 ? -19.817 3.616 2.219 1.00 64.94 87 LYS A O 1
ATOM 681 N N . LEU A 1 88 ? -19.379 1.982 3.710 1.00 70.38 88 LEU A N 1
ATOM 682 C CA . LEU A 1 88 ? -19.383 0.875 2.746 1.00 70.38 88 LEU A CA 1
ATOM 683 C C . LEU A 1 88 ? -20.722 0.793 1.987 1.00 70.38 88 LEU A C 1
ATOM 685 O O . LEU A 1 88 ? -20.737 0.735 0.763 1.00 70.38 88 LEU A O 1
ATOM 689 N N . ALA A 1 89 ? -21.848 0.860 2.703 1.00 68.31 89 ALA A N 1
ATOM 690 C CA . ALA A 1 89 ? -23.186 0.799 2.113 1.00 68.31 89 ALA A CA 1
ATOM 691 C C . ALA A 1 89 ? -23.586 2.051 1.305 1.00 68.31 89 ALA A C 1
ATOM 693 O O . ALA A 1 89 ? -24.478 1.963 0.465 1.00 68.31 89 ALA A O 1
ATOM 694 N N . ALA A 1 90 ? -22.957 3.204 1.554 1.00 71.56 90 ALA A N 1
ATOM 695 C CA . ALA A 1 90 ? -23.209 4.446 0.820 1.00 71.56 90 ALA A CA 1
ATOM 696 C C . ALA A 1 90 ? -22.488 4.514 -0.539 1.00 71.56 90 ALA A C 1
ATOM 698 O O . ALA A 1 90 ? -22.753 5.427 -1.314 1.00 71.56 90 ALA A O 1
ATOM 699 N N . GLY A 1 91 ? -21.566 3.588 -0.826 1.00 53.91 91 GLY A N 1
ATOM 700 C CA . GLY A 1 91 ? -20.677 3.685 -1.988 1.00 53.91 91 GLY A CA 1
ATOM 701 C C . GLY A 1 91 ? -19.512 4.666 -1.798 1.00 53.91 91 GLY A C 1
ATOM 702 O O . GLY A 1 91 ? -18.652 4.741 -2.668 1.00 53.91 91 GLY A O 1
ATOM 703 N N . ASP A 1 92 ? -19.410 5.331 -0.639 1.00 56.38 92 ASP A N 1
ATOM 704 C CA . ASP A 1 92 ? -18.296 6.208 -0.231 1.00 56.38 92 ASP A CA 1
ATOM 705 C C . ASP A 1 92 ? -17.004 5.420 0.096 1.00 56.38 92 ASP A C 1
ATOM 707 O O . ASP A 1 92 ? -16.205 5.807 0.956 1.00 56.38 92 ASP A O 1
ATOM 711 N N . ILE A 1 93 ? -16.784 4.287 -0.577 1.00 55.72 93 ILE A N 1
ATOM 712 C CA . ILE A 1 93 ? -15.547 3.507 -0.507 1.00 55.72 93 ILE A CA 1
ATOM 713 C C . ILE A 1 93 ? -14.551 4.084 -1.509 1.00 55.72 93 ILE A C 1
ATOM 715 O O . ILE A 1 93 ? -14.139 3.421 -2.458 1.00 55.72 93 ILE A O 1
ATOM 719 N N . ARG A 1 94 ? -14.123 5.324 -1.269 1.00 61.12 94 ARG A N 1
ATOM 720 C CA . ARG A 1 94 ? -12.814 5.733 -1.771 1.00 61.12 94 ARG A CA 1
ATOM 721 C C . ARG A 1 94 ? -11.782 4.945 -0.976 1.00 61.12 94 ARG A C 1
ATOM 723 O O . ARG A 1 94 ? -11.604 5.178 0.220 1.00 61.12 94 ARG A O 1
ATOM 730 N N . ILE A 1 95 ? -11.210 3.928 -1.619 1.00 69.00 95 ILE A N 1
ATOM 731 C CA . ILE A 1 95 ? -10.153 3.092 -1.033 1.00 69.00 95 ILE A CA 1
ATOM 732 C C . ILE A 1 95 ? -8.882 3.940 -0.858 1.00 69.00 95 ILE A C 1
ATOM 734 O O . ILE A 1 95 ? -8.124 3.732 0.085 1.00 69.00 95 ILE A O 1
ATOM 738 N N . LEU A 1 96 ? -8.711 4.944 -1.724 1.00 80.88 96 LEU A N 1
ATOM 739 C CA . LEU A 1 96 ? -7.616 5.903 -1.725 1.00 80.88 96 LEU A CA 1
ATOM 740 C C . LEU A 1 96 ? -8.099 7.320 -1.361 1.00 80.88 96 LEU A C 1
ATOM 742 O O . LEU A 1 96 ? -9.255 7.664 -1.606 1.00 80.88 96 LEU A O 1
ATOM 746 N N . PRO A 1 97 ? -7.239 8.179 -0.789 1.00 84.31 97 PRO A N 1
ATOM 747 C CA . PRO A 1 97 ? -7.523 9.607 -0.664 1.00 84.31 97 PRO A CA 1
ATOM 748 C C . PRO A 1 97 ? -7.726 10.294 -2.025 1.00 84.31 97 PRO A C 1
ATOM 750 O O . PRO A 1 97 ? -7.141 9.900 -3.032 1.00 84.31 97 PRO A O 1
ATOM 753 N N . ALA A 1 98 ? -8.515 11.373 -2.054 1.00 82.75 98 ALA A N 1
ATOM 754 C CA . ALA A 1 98 ? -8.852 12.077 -3.298 1.00 82.75 98 ALA A CA 1
ATOM 755 C C . ALA A 1 98 ? -7.620 12.645 -4.034 1.00 82.75 98 ALA A C 1
ATOM 757 O O . ALA A 1 98 ? -7.579 12.607 -5.258 1.00 82.75 98 ALA A O 1
ATOM 758 N N . ASN A 1 99 ? -6.590 13.092 -3.305 1.00 83.88 99 ASN A N 1
ATOM 759 C CA . ASN A 1 99 ? -5.307 13.524 -3.872 1.00 83.88 99 ASN A CA 1
ATOM 760 C C . ASN A 1 99 ? -4.584 12.403 -4.639 1.00 83.88 99 ASN A C 1
ATOM 762 O O . ASN A 1 99 ? -3.921 12.680 -5.636 1.00 83.88 99 ASN A O 1
ATOM 766 N N . VAL A 1 100 ? -4.736 11.147 -4.210 1.00 88.50 100 VAL A N 1
ATOM 767 C CA . VAL A 1 100 ? -4.151 9.983 -4.891 1.00 88.50 100 VAL A CA 1
ATOM 768 C C . VAL A 1 100 ? -4.956 9.639 -6.143 1.00 88.50 100 VAL A C 1
ATOM 770 O O . VAL A 1 100 ? -4.373 9.425 -7.201 1.00 88.50 100 VAL A O 1
ATOM 773 N N . GLU A 1 101 ? -6.291 9.664 -6.065 1.00 87.31 101 GLU A N 1
ATOM 774 C CA . GLU A 1 101 ? -7.169 9.463 -7.230 1.00 87.31 101 GLU A CA 1
ATOM 775 C C . GLU A 1 101 ? -6.940 10.536 -8.318 1.00 87.31 101 GLU A C 1
ATOM 777 O O . GLU A 1 101 ? -6.856 10.212 -9.504 1.00 87.31 101 GLU A O 1
ATOM 782 N N . GLU A 1 102 ? -6.780 11.805 -7.925 1.00 88.44 102 GLU A N 1
ATOM 783 C CA . GLU A 1 102 ? -6.447 12.919 -8.826 1.00 88.44 102 GLU A CA 1
ATO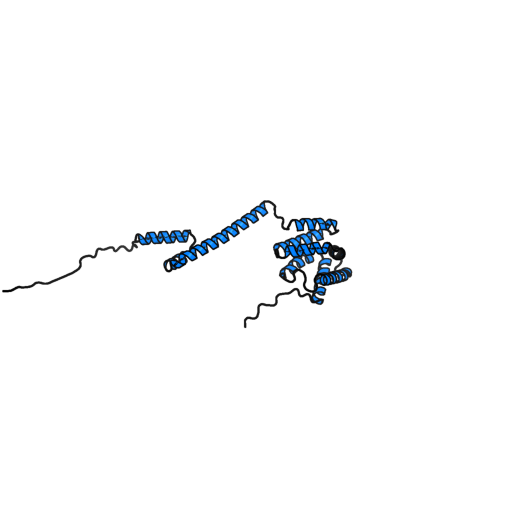M 784 C C . GLU A 1 102 ? -5.054 12.760 -9.457 1.00 88.44 102 GLU A C 1
ATOM 786 O O . GLU A 1 102 ? -4.888 13.004 -10.654 1.00 88.44 102 GLU A O 1
ATOM 791 N N . HIS A 1 103 ? -4.061 12.304 -8.686 1.00 91.44 103 HIS A N 1
ATOM 792 C CA . HIS A 1 103 ? -2.717 12.035 -9.197 1.00 91.44 103 HIS A CA 1
ATOM 793 C C . HIS A 1 103 ? -2.700 10.887 -10.214 1.00 91.44 103 HIS A C 1
ATOM 795 O O . HIS A 1 103 ? -2.192 11.065 -11.321 1.00 91.44 103 HIS A O 1
ATOM 801 N N . LEU A 1 104 ? -3.322 9.749 -9.886 1.00 91.00 104 LEU A N 1
ATOM 802 C CA . LEU A 1 104 ? -3.439 8.592 -10.780 1.00 91.00 104 LEU A CA 1
ATOM 803 C C . LEU A 1 104 ? -4.140 8.959 -12.098 1.00 91.00 104 LEU A C 1
ATOM 805 O O . LEU A 1 104 ? -3.716 8.525 -13.169 1.00 91.00 104 LEU A O 1
ATOM 809 N N . ALA A 1 105 ? -5.167 9.815 -12.049 1.00 89.19 105 ALA A N 1
ATOM 810 C CA . ALA A 1 105 ? -5.823 10.335 -13.248 1.00 89.19 105 ALA A CA 1
ATOM 811 C C . ALA A 1 105 ? -4.907 11.244 -14.096 1.00 89.19 105 ALA A C 1
ATOM 813 O O . ALA A 1 105 ? -5.021 11.259 -15.323 1.00 89.19 105 ALA A O 1
ATOM 814 N N . ALA A 1 106 ? -3.985 11.984 -13.470 1.00 91.94 106 ALA A N 1
ATOM 815 C CA . ALA A 1 106 ? -3.033 12.850 -14.165 1.00 91.94 106 ALA A CA 1
ATOM 816 C C . ALA A 1 106 ? -1.908 12.077 -14.882 1.00 91.94 106 ALA A C 1
ATOM 818 O O . ALA A 1 106 ? -1.396 12.565 -15.892 1.00 91.94 106 ALA A O 1
ATOM 819 N N . LEU A 1 107 ? -1.551 10.868 -14.426 1.00 92.75 107 LEU A N 1
ATOM 820 C CA . LEU A 1 107 ? -0.499 10.039 -15.039 1.00 92.75 107 LEU A CA 1
ATOM 821 C C . LEU A 1 107 ? -0.752 9.758 -16.531 1.00 92.75 107 LEU A C 1
ATOM 823 O O . LEU A 1 107 ? 0.181 9.808 -17.333 1.00 92.75 107 LEU A O 1
ATOM 827 N N . ALA A 1 108 ? -2.010 9.560 -16.939 1.00 90.69 108 ALA A N 1
ATOM 828 C CA . ALA A 1 108 ? -2.366 9.347 -18.346 1.00 90.69 108 ALA A CA 1
ATOM 829 C C . ALA A 1 108 ? -1.976 10.541 -19.244 1.00 90.69 108 ALA A C 1
ATOM 831 O O . ALA A 1 108 ? -1.579 10.362 -20.394 1.00 90.69 108 ALA A O 1
ATOM 832 N N . ALA A 1 109 ? -2.036 11.770 -18.715 1.00 91.56 109 ALA A N 1
ATOM 833 C CA . ALA A 1 109 ? -1.607 12.977 -19.424 1.00 91.56 109 ALA A CA 1
ATOM 834 C C . ALA A 1 109 ? -0.074 13.150 -19.455 1.00 91.56 109 ALA A C 1
ATOM 836 O O . ALA A 1 109 ? 0.435 13.925 -20.264 1.00 91.56 109 ALA A O 1
ATOM 837 N N . LEU A 1 110 ? 0.659 12.426 -18.601 1.00 91.12 110 LEU A N 1
ATOM 838 C CA . LEU A 1 110 ? 2.126 12.383 -18.571 1.00 91.12 110 LEU A CA 1
ATOM 839 C C . LEU A 1 110 ? 2.718 11.279 -19.468 1.00 91.12 110 LEU A C 1
ATOM 841 O O . LEU A 1 110 ? 3.937 11.197 -19.582 1.00 91.12 110 LEU A O 1
ATOM 845 N N . GLY A 1 111 ? 1.877 10.471 -20.124 1.00 91.44 111 GLY A N 1
ATOM 846 C CA . GLY A 1 111 ? 2.290 9.425 -21.067 1.00 91.44 111 GLY A CA 1
ATOM 847 C C . GLY A 1 111 ? 2.287 8.000 -20.509 1.00 91.44 111 GLY A C 1
ATOM 848 O O . GLY A 1 111 ? 2.571 7.072 -21.263 1.00 91.44 111 GLY A O 1
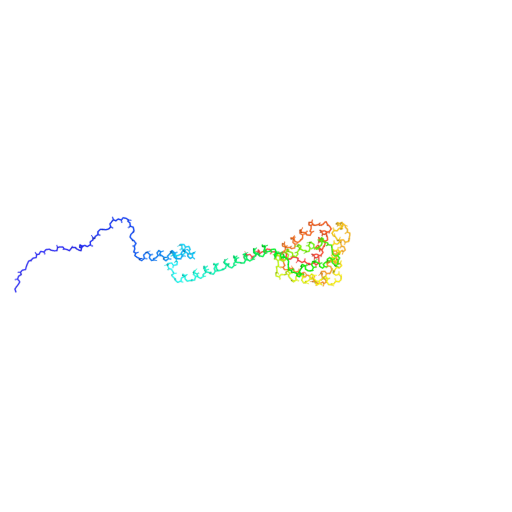ATOM 849 N N . PHE A 1 112 ? 1.932 7.807 -19.235 1.00 93.19 112 PHE A N 1
ATOM 850 C CA . PHE A 1 112 ? 1.805 6.473 -18.644 1.00 93.19 112 PHE A CA 1
ATOM 851 C C . PHE A 1 112 ? 0.627 5.701 -19.238 1.00 93.19 112 PHE A C 1
ATOM 853 O O . PHE A 1 112 ? -0.444 6.250 -19.509 1.00 93.19 112 PHE A O 1
ATOM 860 N N . THR A 1 113 ? 0.810 4.397 -19.407 1.00 92.31 113 THR A N 1
ATOM 861 C CA . THR A 1 113 ? -0.227 3.504 -19.917 1.00 92.31 113 THR A CA 1
ATOM 862 C C . THR A 1 113 ? -1.230 3.112 -18.824 1.00 92.31 113 THR A C 1
ATOM 864 O O . THR A 1 113 ? -0.940 3.110 -17.628 1.00 92.31 113 THR A O 1
ATOM 867 N N . GLN A 1 114 ? -2.437 2.695 -19.225 1.00 87.50 114 GLN A N 1
ATOM 868 C CA . GLN A 1 114 ? -3.487 2.311 -18.270 1.00 87.50 114 GLN A CA 1
ATOM 869 C C . GLN A 1 114 ? -3.110 1.123 -17.363 1.00 87.50 114 GLN A C 1
ATOM 871 O O . GLN A 1 114 ? -3.653 1.027 -16.264 1.00 87.50 114 GLN A O 1
ATOM 876 N N . ARG A 1 115 ? -2.196 0.231 -17.783 1.00 87.62 115 ARG A N 1
ATOM 877 C CA . ARG A 1 115 ? -1.697 -0.869 -16.928 1.00 87.62 115 ARG A CA 1
ATOM 878 C C . ARG A 1 115 ? -0.819 -0.338 -15.793 1.00 87.62 115 ARG A C 1
ATOM 880 O O . ARG A 1 115 ? -0.920 -0.846 -14.685 1.00 87.62 115 ARG A O 1
ATOM 887 N N . TRP A 1 116 ? -0.004 0.690 -16.057 1.00 86.31 116 TRP A N 1
ATOM 888 C CA . TRP A 1 116 ? 0.835 1.323 -15.045 1.00 86.31 116 TRP A CA 1
ATOM 889 C C . TRP A 1 116 ? -0.037 2.009 -14.000 1.00 86.31 116 TRP A C 1
ATOM 891 O O . TRP A 1 116 ? 0.131 1.774 -12.813 1.00 86.31 116 TRP A O 1
ATOM 901 N N . ILE A 1 117 ? -1.047 2.760 -14.445 1.00 89.19 117 ILE A N 1
ATOM 902 C CA . ILE A 1 117 ? -1.998 3.441 -13.554 1.00 89.19 117 ILE A CA 1
ATOM 903 C C . ILE A 1 117 ? -2.797 2.432 -12.711 1.00 89.19 117 ILE A C 1
ATOM 905 O O . ILE A 1 117 ? -3.032 2.673 -11.530 1.00 89.19 117 ILE A O 1
ATOM 909 N N . ALA A 1 118 ? -3.194 1.289 -13.284 1.00 84.25 118 ALA A N 1
ATOM 910 C CA . ALA A 1 118 ? -3.854 0.218 -12.535 1.00 84.25 118 ALA A CA 1
ATOM 911 C C . ALA A 1 118 ? -2.918 -0.426 -11.495 1.00 84.25 118 ALA A C 1
ATOM 913 O O . ALA A 1 118 ? -3.302 -0.575 -10.339 1.00 84.25 118 ALA A O 1
ATOM 914 N N . MET A 1 119 ? -1.677 -0.737 -11.884 1.00 83.31 119 MET A N 1
ATOM 915 C CA . MET A 1 119 ? -0.645 -1.267 -10.988 1.00 83.31 119 MET A CA 1
ATOM 916 C C . MET A 1 119 ? -0.337 -0.292 -9.842 1.00 83.31 119 MET A C 1
ATOM 918 O O . MET A 1 119 ? -0.328 -0.696 -8.683 1.00 83.31 119 MET A O 1
ATOM 922 N N . GLU A 1 120 ? -0.153 0.995 -10.142 1.00 84.81 120 GLU A N 1
ATOM 923 C CA . GLU A 1 120 ? 0.144 2.026 -9.146 1.00 84.81 120 GLU A CA 1
ATOM 924 C C . GLU A 1 120 ? -1.066 2.291 -8.231 1.00 84.81 120 GLU A C 1
ATOM 926 O O . GLU A 1 120 ? -0.899 2.495 -7.031 1.00 84.81 120 GLU A O 1
ATOM 931 N N . SER A 1 121 ? -2.296 2.182 -8.748 1.00 86.44 121 SER A N 1
ATOM 932 C CA . SER A 1 121 ? -3.517 2.173 -7.932 1.00 86.44 121 SER A CA 1
ATOM 933 C C . SER A 1 121 ? -3.526 1.014 -6.929 1.00 86.44 121 SER A C 1
ATOM 935 O O . SER A 1 121 ? -3.735 1.243 -5.737 1.00 86.44 121 SER A O 1
ATOM 937 N N . ASP A 1 122 ? -3.276 -0.221 -7.375 1.00 82.25 122 ASP A N 1
ATOM 938 C CA . ASP A 1 122 ? -3.238 -1.397 -6.494 1.00 82.25 122 ASP A CA 1
ATOM 939 C C . ASP A 1 122 ? -2.097 -1.298 -5.461 1.00 82.25 122 ASP A C 1
ATOM 941 O O . ASP A 1 122 ? -2.287 -1.624 -4.284 1.00 82.25 122 ASP A O 1
ATOM 945 N N . LEU A 1 123 ? -0.941 -0.758 -5.867 1.00 79.88 123 LEU A N 1
ATOM 946 C CA . LEU A 1 123 ? 0.197 -0.459 -4.995 1.00 79.88 123 LEU A CA 1
ATOM 947 C C . LEU A 1 123 ? -0.201 0.513 -3.872 1.00 79.88 123 LEU A C 1
ATOM 949 O O . LEU A 1 123 ? -0.013 0.206 -2.692 1.00 79.88 123 LEU A O 1
ATOM 953 N N . TRP A 1 124 ? -0.811 1.654 -4.216 1.00 85.75 124 TRP A N 1
ATOM 954 C CA . TRP A 1 124 ? -1.271 2.633 -3.229 1.00 85.75 124 TRP A CA 1
ATOM 955 C C . TRP A 1 124 ? -2.360 2.069 -2.317 1.00 85.75 124 TRP A C 1
ATOM 957 O O . TRP A 1 124 ? -2.355 2.371 -1.123 1.00 85.75 124 TRP A O 1
ATOM 967 N N . ILE A 1 125 ? -3.255 1.211 -2.823 1.00 84.31 125 ILE A N 1
ATOM 968 C CA . ILE A 1 125 ? -4.279 0.552 -1.998 1.00 84.31 125 ILE A CA 1
ATOM 969 C C . ILE A 1 125 ? -3.613 -0.294 -0.908 1.00 84.31 125 ILE A C 1
ATOM 971 O O . ILE A 1 125 ? -3.998 -0.202 0.259 1.00 84.31 125 ILE A O 1
ATOM 975 N N . ILE A 1 126 ? -2.585 -1.073 -1.257 1.00 78.25 126 ILE A N 1
ATOM 976 C CA . ILE A 1 126 ? -1.830 -1.887 -0.296 1.00 78.25 126 ILE A CA 1
ATOM 977 C C . ILE A 1 126 ? -1.073 -0.995 0.699 1.00 78.25 126 ILE A C 1
ATOM 979 O O . ILE A 1 126 ? -1.128 -1.246 1.906 1.00 78.25 126 ILE A O 1
ATOM 983 N N . VAL A 1 127 ? -0.411 0.071 0.239 1.00 79.25 127 VAL A N 1
ATOM 984 C CA . VAL A 1 127 ? 0.347 0.990 1.109 1.00 79.25 127 VAL A CA 1
ATOM 985 C C . VAL A 1 127 ? -0.571 1.707 2.110 1.00 79.25 127 VAL A C 1
ATOM 987 O O . VAL A 1 127 ? -0.312 1.646 3.312 1.00 79.25 127 VAL A O 1
ATOM 990 N N . TYR A 1 128 ? -1.689 2.299 1.673 1.00 82.25 128 TYR A N 1
ATOM 991 C CA . TYR A 1 128 ? -2.653 2.948 2.578 1.00 82.25 128 TYR A CA 1
ATOM 992 C C . TYR A 1 128 ? -3.384 1.955 3.499 1.00 82.25 128 TYR A C 1
ATOM 994 O O . TYR A 1 128 ? -3.763 2.325 4.613 1.00 82.25 128 TYR A O 1
ATOM 1002 N N . ALA A 1 129 ? -3.570 0.696 3.084 1.00 80.62 129 ALA A N 1
ATOM 1003 C CA . ALA A 1 129 ? -4.174 -0.338 3.926 1.00 80.62 129 ALA A CA 1
ATOM 1004 C C . ALA A 1 129 ? -3.234 -0.870 5.022 1.00 80.62 129 ALA A C 1
ATOM 1006 O O . ALA A 1 129 ? -3.718 -1.347 6.050 1.00 80.62 129 ALA A O 1
ATOM 1007 N N . THR A 1 130 ? -1.915 -0.814 4.810 1.00 72.62 130 THR A N 1
ATOM 1008 C CA . THR A 1 130 ? -0.922 -1.478 5.675 1.00 72.62 130 THR A CA 1
ATOM 1009 C C . THR A 1 130 ? -0.051 -0.515 6.478 1.00 72.62 130 THR A C 1
ATOM 1011 O O . THR A 1 130 ? 0.236 -0.798 7.637 1.00 72.62 130 THR A O 1
ATOM 1014 N N . HIS A 1 131 ? 0.328 0.628 5.902 1.00 71.81 131 HIS A N 1
ATOM 1015 C CA . HIS A 1 131 ? 1.200 1.636 6.510 1.00 71.81 131 HIS A CA 1
ATOM 1016 C C . HIS A 1 131 ? 0.579 3.042 6.410 1.00 71.81 131 HIS A C 1
ATOM 1018 O O . HIS A 1 131 ? 1.193 3.943 5.834 1.00 71.81 131 HIS A O 1
ATOM 1024 N N . PRO A 1 132 ? -0.625 3.280 6.971 1.00 74.25 132 PRO A N 1
ATOM 1025 C CA . PRO A 1 132 ? -1.321 4.565 6.845 1.00 74.25 132 PRO A CA 1
ATOM 1026 C C . PRO A 1 132 ? -0.507 5.759 7.374 1.00 74.25 132 PRO A C 1
ATOM 1028 O O . PRO A 1 132 ? -0.657 6.863 6.858 1.00 74.25 132 PRO A O 1
ATOM 1031 N N . ASP A 1 133 ? 0.378 5.535 8.352 1.00 71.38 133 ASP A N 1
ATOM 1032 C CA . ASP A 1 133 ? 1.239 6.572 8.937 1.00 71.38 133 ASP A CA 1
ATOM 1033 C C . ASP A 1 133 ? 2.406 6.992 8.017 1.00 71.38 133 ASP A C 1
ATOM 1035 O O . ASP A 1 133 ? 2.910 8.105 8.142 1.00 71.38 133 ASP A O 1
ATOM 1039 N N . LEU A 1 134 ? 2.829 6.125 7.085 1.00 73.31 134 LEU A N 1
ATOM 1040 C CA . LEU A 1 134 ? 3.883 6.413 6.096 1.00 73.31 134 LEU A CA 1
ATOM 1041 C C . LEU A 1 134 ? 3.321 6.723 4.703 1.00 73.31 134 LEU A C 1
ATOM 1043 O O . LEU A 1 134 ? 3.992 7.384 3.912 1.00 73.31 134 LEU A O 1
ATOM 1047 N N . ALA A 1 135 ? 2.107 6.253 4.401 1.00 79.19 135 ALA A N 1
ATOM 1048 C CA . ALA A 1 135 ? 1.501 6.307 3.076 1.00 79.19 135 ALA A CA 1
ATOM 1049 C C . ALA A 1 135 ? 1.488 7.720 2.478 1.00 79.19 135 ALA A C 1
ATOM 1051 O O . ALA A 1 135 ? 1.893 7.895 1.334 1.00 79.19 135 ALA A O 1
ATOM 1052 N N . GLU A 1 136 ? 1.110 8.734 3.262 1.00 80.56 136 GLU A N 1
ATOM 1053 C CA . GLU A 1 136 ? 1.098 10.121 2.784 1.00 80.56 136 GLU A CA 1
ATOM 1054 C C . GLU A 1 136 ? 2.515 10.651 2.513 1.00 80.56 136 GLU A C 1
ATOM 1056 O O . GLU A 1 136 ? 2.737 11.322 1.512 1.00 80.56 136 GLU A O 1
ATOM 1061 N N . THR A 1 137 ? 3.506 10.323 3.350 1.00 78.31 137 THR A N 1
ATOM 1062 C CA . THR A 1 137 ? 4.904 10.736 3.128 1.00 78.31 137 THR A CA 1
ATOM 1063 C C . THR A 1 137 ? 5.482 10.108 1.861 1.00 78.31 137 THR A C 1
ATOM 1065 O O . THR A 1 137 ? 6.103 10.810 1.066 1.00 78.31 137 THR A O 1
ATOM 1068 N N . LEU A 1 138 ? 5.238 8.811 1.649 1.00 80.94 138 LEU A N 1
ATOM 1069 C CA . LEU A 1 138 ? 5.653 8.100 0.437 1.00 80.94 138 LEU A CA 1
ATOM 1070 C C . LEU A 1 138 ? 4.932 8.644 -0.804 1.00 80.94 138 LEU A C 1
ATOM 1072 O O . LEU A 1 138 ? 5.556 8.823 -1.845 1.00 80.94 138 LEU A O 1
ATOM 1076 N N . PHE A 1 139 ? 3.639 8.959 -0.692 1.00 85.44 139 PHE A N 1
ATOM 1077 C CA . PHE A 1 139 ? 2.861 9.537 -1.786 1.00 85.44 139 PHE A CA 1
ATOM 1078 C C . PHE A 1 139 ? 3.373 10.928 -2.187 1.00 85.44 139 PHE A C 1
ATOM 1080 O O . PHE A 1 139 ? 3.563 11.196 -3.372 1.00 85.44 139 PHE A O 1
ATOM 1087 N N . GLN A 1 140 ? 3.666 11.804 -1.222 1.00 85.56 140 GLN A N 1
ATOM 1088 C CA . GLN A 1 140 ? 4.235 13.123 -1.518 1.00 85.56 140 GLN A CA 1
ATOM 1089 C C . GLN A 1 140 ? 5.638 13.019 -2.142 1.00 85.56 140 GLN A C 1
ATOM 1091 O O . GLN A 1 140 ? 5.955 13.789 -3.048 1.00 85.56 140 GLN A O 1
ATOM 1096 N N . ASP A 1 141 ? 6.461 12.050 -1.725 1.00 82.88 141 ASP A N 1
ATOM 1097 C CA . ASP A 1 141 ? 7.760 11.788 -2.358 1.00 82.88 141 ASP A CA 1
ATOM 1098 C C . ASP A 1 141 ? 7.615 11.271 -3.802 1.00 82.88 141 ASP A C 1
ATOM 1100 O O . ASP A 1 141 ? 8.297 11.776 -4.697 1.00 82.88 141 ASP A O 1
ATOM 1104 N N . GLN A 1 142 ? 6.664 10.363 -4.064 1.00 84.75 142 GLN A N 1
ATOM 1105 C CA . GLN A 1 142 ? 6.324 9.901 -5.416 1.00 84.75 142 GLN A CA 1
ATOM 1106 C C . GLN A 1 142 ? 5.899 11.071 -6.314 1.00 84.75 142 GLN A C 1
ATOM 1108 O O . GLN A 1 142 ? 6.490 11.283 -7.377 1.00 84.75 142 GLN A O 1
ATOM 1113 N N . VAL A 1 143 ? 4.936 11.884 -5.865 1.00 88.06 143 VAL A N 1
ATOM 1114 C CA . VAL A 1 143 ? 4.469 13.082 -6.585 1.00 88.06 143 VAL A CA 1
ATOM 1115 C C . VAL A 1 143 ? 5.633 14.033 -6.866 1.00 88.06 143 VAL A C 1
ATOM 1117 O O . VAL A 1 143 ? 5.776 14.520 -7.989 1.00 88.06 143 VAL A O 1
ATOM 1120 N N . GLN A 1 144 ? 6.500 14.267 -5.876 1.00 87.06 144 GLN A N 1
ATOM 1121 C CA . GLN A 1 144 ? 7.670 15.129 -6.015 1.00 87.06 144 GLN A CA 1
ATOM 1122 C C . GLN A 1 144 ? 8.703 14.552 -6.993 1.00 87.06 144 GLN A C 1
ATOM 1124 O O . GLN A 1 144 ? 9.301 15.322 -7.747 1.00 87.06 144 GLN A O 1
ATOM 1129 N N . SER A 1 145 ? 8.907 13.232 -7.025 1.00 83.25 145 SER A N 1
ATOM 1130 C CA . SER A 1 145 ? 9.811 12.570 -7.975 1.00 83.25 145 SER A CA 1
ATOM 1131 C C . SER A 1 145 ? 9.357 12.784 -9.425 1.00 83.25 145 SER A C 1
ATOM 1133 O O . SER A 1 145 ? 10.157 13.180 -10.267 1.00 83.25 145 SER A O 1
ATOM 1135 N N . LEU A 1 146 ? 8.052 12.683 -9.698 1.00 88.19 146 LEU A N 1
ATOM 1136 C CA . LEU A 1 146 ? 7.474 12.873 -11.032 1.00 88.19 146 LEU A CA 1
ATOM 1137 C C . LEU A 1 146 ? 7.486 14.333 -11.520 1.00 88.19 146 LEU A C 1
ATOM 1139 O O . LEU A 1 146 ? 7.203 14.582 -12.697 1.00 88.19 146 LEU A O 1
ATOM 1143 N N . THR A 1 147 ? 7.832 15.309 -10.670 1.00 89.81 147 THR A N 1
ATOM 1144 C CA . THR A 1 147 ? 8.095 16.694 -11.113 1.00 89.81 147 THR A CA 1
ATOM 1145 C C . THR A 1 147 ? 9.430 16.841 -11.846 1.00 89.81 147 THR A C 1
ATOM 1147 O O . THR A 1 147 ? 9.528 17.692 -12.732 1.00 89.81 147 THR A O 1
ATOM 1150 N N . ASP A 1 148 ? 10.418 15.996 -11.534 1.00 91.00 148 ASP A N 1
ATOM 1151 C CA . ASP A 1 148 ? 11.723 15.972 -12.191 1.00 91.00 148 ASP A CA 1
ATOM 1152 C C . ASP A 1 148 ? 11.607 15.233 -13.539 1.00 91.00 148 ASP A C 1
ATOM 1154 O O . ASP A 1 148 ? 11.213 14.062 -13.556 1.00 91.00 148 ASP A O 1
ATOM 1158 N N . PRO A 1 149 ? 11.934 15.873 -14.680 1.00 90.56 149 PRO A N 1
ATOM 1159 C CA . PRO A 1 149 ? 11.920 15.208 -15.979 1.00 90.56 149 PRO A CA 1
ATOM 1160 C C . PRO A 1 149 ? 12.807 13.957 -16.029 1.00 90.56 149 PRO A C 1
ATOM 1162 O O . PRO A 1 149 ? 12.399 12.956 -16.609 1.00 90.56 149 PRO A O 1
ATOM 1165 N N . GLY A 1 150 ? 13.980 13.977 -15.387 1.00 90.31 150 GLY A N 1
ATOM 1166 C CA . GLY A 1 150 ? 14.923 12.859 -15.413 1.00 90.31 150 GLY A CA 1
ATOM 1167 C C . GLY A 1 150 ? 14.400 11.625 -14.679 1.00 90.31 150 GLY A C 1
ATOM 1168 O O . GLY A 1 150 ? 14.556 10.508 -15.169 1.00 90.31 150 GLY A O 1
ATOM 1169 N N . LEU A 1 151 ? 13.725 11.819 -13.541 1.00 87.31 151 LEU A N 1
ATOM 1170 C CA . LEU A 1 151 ? 13.063 10.731 -12.812 1.00 87.31 151 LEU A CA 1
ATOM 1171 C C . LEU A 1 151 ? 11.793 10.263 -13.535 1.00 87.31 151 LEU A C 1
ATOM 1173 O O . LEU A 1 151 ? 11.553 9.061 -13.633 1.00 87.31 151 LEU A O 1
ATOM 1177 N N . ARG A 1 152 ? 11.006 11.185 -14.106 1.00 92.69 152 ARG A N 1
ATOM 1178 C CA . ARG A 1 152 ? 9.820 10.841 -14.907 1.00 92.69 152 ARG A CA 1
ATOM 1179 C C . ARG A 1 152 ? 10.172 9.962 -16.108 1.00 92.69 152 ARG A C 1
ATOM 1181 O O . ARG A 1 152 ? 9.474 8.981 -16.352 1.00 92.69 152 ARG A O 1
ATOM 1188 N N . ASP A 1 153 ? 11.262 10.263 -16.810 1.00 93.69 153 ASP A N 1
ATOM 1189 C CA . ASP A 1 153 ? 11.737 9.459 -17.941 1.00 93.69 153 ASP A CA 1
ATOM 1190 C C . ASP A 1 153 ? 12.147 8.036 -17.512 1.00 93.69 153 ASP A C 1
ATOM 1192 O O . ASP A 1 153 ? 11.966 7.089 -18.279 1.00 93.69 153 ASP A O 1
ATOM 1196 N N . LEU A 1 154 ? 12.650 7.850 -16.282 1.00 91.38 154 LEU A N 1
ATOM 1197 C CA . LEU A 1 154 ? 12.922 6.518 -15.723 1.00 91.38 154 LEU A CA 1
ATOM 1198 C C . LEU A 1 154 ? 11.632 5.749 -15.419 1.00 91.38 154 LEU A C 1
ATOM 1200 O O . LEU A 1 154 ? 11.552 4.567 -15.748 1.00 91.38 154 LEU A O 1
ATOM 1204 N N . TYR A 1 155 ? 10.614 6.403 -14.853 1.00 88.19 155 TYR A N 1
ATOM 1205 C CA . TYR A 1 155 ? 9.309 5.777 -14.617 1.00 88.19 155 TYR A CA 1
ATOM 1206 C C . TYR A 1 155 ? 8.593 5.403 -15.924 1.00 88.19 155 TYR A C 1
ATOM 1208 O O . TYR A 1 155 ? 8.053 4.305 -16.031 1.00 88.19 155 TYR A O 1
ATOM 1216 N N . LEU A 1 156 ? 8.638 6.258 -16.951 1.00 92.56 156 LEU A N 1
ATOM 1217 C CA . LEU A 1 156 ? 8.092 5.937 -18.276 1.00 92.56 156 LEU A CA 1
ATOM 1218 C C . LEU A 1 156 ? 8.852 4.776 -18.936 1.00 92.56 156 LEU A C 1
ATOM 1220 O O . LEU A 1 156 ? 8.239 3.873 -19.504 1.00 92.56 156 LEU A O 1
ATOM 1224 N N . ALA A 1 157 ? 10.183 4.742 -18.819 1.00 92.38 157 ALA A N 1
ATOM 1225 C CA . ALA A 1 157 ? 10.976 3.606 -19.284 1.00 92.38 157 ALA A CA 1
ATOM 1226 C C . ALA A 1 157 ? 10.660 2.313 -18.505 1.00 92.38 157 ALA A C 1
ATOM 1228 O O . ALA A 1 157 ? 10.640 1.237 -19.103 1.00 92.38 157 ALA A O 1
ATOM 1229 N N . ALA A 1 158 ? 10.352 2.406 -17.206 1.00 88.44 158 ALA A N 1
ATOM 1230 C CA . ALA A 1 158 ? 9.892 1.277 -16.401 1.00 88.44 158 ALA A CA 1
ATOM 1231 C C . ALA A 1 158 ? 8.499 0.782 -16.830 1.00 88.44 158 ALA A C 1
ATOM 1233 O O . ALA A 1 158 ? 8.295 -0.426 -16.901 1.00 88.44 158 ALA A O 1
ATOM 1234 N N . ASP A 1 159 ? 7.561 1.656 -17.212 1.00 90.38 159 ASP A N 1
ATOM 1235 C CA . ASP A 1 159 ? 6.296 1.226 -17.831 1.00 90.38 159 ASP A CA 1
ATOM 1236 C C . ASP A 1 159 ? 6.544 0.496 -19.162 1.00 90.38 159 ASP A C 1
ATOM 1238 O O . ASP A 1 159 ? 6.033 -0.603 -19.388 1.00 90.38 159 ASP A O 1
ATOM 1242 N N . HIS A 1 160 ? 7.397 1.042 -20.032 1.00 89.88 160 HIS A N 1
ATOM 1243 C CA . HIS A 1 160 ? 7.746 0.390 -21.298 1.00 89.88 160 HIS A CA 1
ATOM 1244 C C . HIS A 1 160 ? 8.458 -0.961 -21.119 1.00 89.88 160 HIS A C 1
ATOM 1246 O O . HIS A 1 160 ? 8.241 -1.865 -21.927 1.00 89.88 160 HIS A O 1
ATOM 1252 N N . ALA A 1 161 ? 9.215 -1.153 -20.033 1.00 89.19 161 ALA A N 1
ATOM 1253 C CA . ALA A 1 161 ? 9.839 -2.432 -19.687 1.00 89.19 161 ALA A CA 1
ATOM 1254 C C . ALA A 1 161 ? 8.840 -3.588 -19.480 1.00 89.19 161 ALA A C 1
ATOM 1256 O O . ALA A 1 161 ? 9.245 -4.749 -19.486 1.00 89.19 161 ALA A O 1
ATOM 1257 N N . HIS A 1 162 ? 7.538 -3.303 -19.348 1.00 88.44 162 HIS A N 1
ATOM 1258 C CA . HIS A 1 162 ? 6.485 -4.319 -19.352 1.00 88.44 162 HIS A CA 1
ATOM 1259 C C . HIS A 1 162 ? 6.493 -5.173 -20.628 1.00 88.44 162 HIS A C 1
ATOM 1261 O O . HIS A 1 162 ? 6.219 -6.371 -20.566 1.00 88.44 162 HIS A O 1
ATOM 1267 N N . ASP A 1 163 ? 6.762 -4.550 -21.778 1.00 87.69 163 ASP A N 1
ATOM 1268 C CA . ASP A 1 163 ? 6.605 -5.161 -23.105 1.00 87.69 163 ASP A CA 1
ATOM 1269 C C . ASP A 1 163 ? 7.929 -5.689 -23.681 1.00 87.69 163 ASP A C 1
ATOM 1271 O O . ASP A 1 163 ? 7.954 -6.197 -24.802 1.00 87.69 163 ASP A O 1
ATOM 1275 N N . LEU A 1 164 ? 9.023 -5.557 -22.924 1.00 89.81 164 LEU A N 1
ATOM 1276 C CA . LEU A 1 164 ? 10.347 -6.035 -23.306 1.00 89.81 164 LEU A CA 1
ATOM 1277 C C . LEU A 1 164 ? 10.542 -7.511 -22.950 1.00 89.81 164 LEU A C 1
ATOM 1279 O O . LEU A 1 164 ? 9.939 -8.048 -22.015 1.00 89.81 164 LEU A O 1
ATOM 1283 N N . ASP A 1 165 ? 11.427 -8.159 -23.702 1.00 89.88 165 ASP A N 1
ATOM 1284 C CA . ASP A 1 165 ? 11.888 -9.509 -23.401 1.00 89.88 165 ASP A CA 1
ATOM 1285 C C . ASP A 1 165 ? 12.764 -9.496 -22.125 1.00 89.88 165 ASP A C 1
ATOM 1287 O O . ASP A 1 165 ? 13.558 -8.569 -21.958 1.00 89.88 165 ASP A O 1
ATOM 1291 N N . PRO A 1 166 ? 12.662 -10.485 -21.214 1.00 88.50 166 PRO A N 1
ATOM 1292 C CA . PRO A 1 166 ? 13.551 -10.605 -20.053 1.00 88.50 166 PRO A CA 1
ATOM 1293 C C . PRO A 1 166 ? 15.052 -10.591 -20.370 1.00 88.50 166 PRO A C 1
ATOM 1295 O O . PRO A 1 166 ? 15.842 -10.185 -19.519 1.00 88.50 166 PRO A O 1
ATOM 1298 N N . ASP A 1 167 ? 15.453 -11.028 -21.563 1.00 89.56 167 ASP A N 1
ATOM 1299 C CA . ASP A 1 167 ? 16.856 -11.032 -21.985 1.00 89.56 167 ASP A CA 1
ATOM 1300 C C . ASP A 1 167 ? 17.262 -9.733 -22.726 1.00 89.56 167 ASP A C 1
ATOM 1302 O O . ASP A 1 167 ? 18.388 -9.626 -23.223 1.00 89.56 167 ASP A O 1
ATOM 1306 N N . ASP A 1 168 ? 16.382 -8.722 -22.798 1.00 91.62 168 ASP A N 1
ATOM 1307 C CA . ASP A 1 168 ? 16.676 -7.437 -23.443 1.00 91.62 168 ASP A CA 1
ATOM 1308 C C . ASP A 1 168 ? 17.740 -6.637 -22.651 1.00 91.62 168 ASP A C 1
ATOM 1310 O O . ASP A 1 168 ? 17.541 -6.323 -21.468 1.00 91.62 168 ASP A O 1
ATOM 1314 N N . PRO A 1 169 ? 18.872 -6.248 -23.276 1.00 91.31 169 PRO A N 1
ATOM 1315 C CA . PRO A 1 169 ? 19.941 -5.511 -22.602 1.00 91.31 169 PRO A CA 1
ATOM 1316 C C . PRO A 1 169 ? 19.504 -4.138 -22.065 1.00 91.31 169 PRO A C 1
ATOM 1318 O O . PRO A 1 169 ? 20.138 -3.622 -21.142 1.00 91.31 169 PRO A O 1
ATOM 1321 N N . PHE A 1 170 ? 18.419 -3.550 -22.580 1.00 91.75 170 PHE A N 1
ATOM 1322 C CA . PHE A 1 170 ? 17.871 -2.297 -22.065 1.00 91.75 170 PHE A CA 1
ATOM 1323 C C . PHE A 1 170 ? 17.367 -2.429 -20.622 1.00 91.75 170 PHE A C 1
ATOM 1325 O O . PHE A 1 170 ? 17.495 -1.482 -19.849 1.00 91.75 170 PHE A O 1
ATOM 1332 N N . LEU A 1 171 ? 16.870 -3.603 -20.207 1.00 91.19 171 LEU A N 1
ATOM 1333 C CA . LEU A 1 171 ? 16.479 -3.847 -18.811 1.00 91.19 171 LEU A CA 1
ATOM 1334 C C . LEU A 1 171 ? 17.684 -3.743 -17.867 1.00 91.19 171 LEU A C 1
ATOM 1336 O O . LEU A 1 171 ? 17.568 -3.226 -16.753 1.00 91.19 171 LEU A O 1
ATOM 1340 N N . ALA A 1 172 ? 18.860 -4.182 -18.327 1.00 91.25 172 ALA A N 1
ATOM 1341 C CA . ALA A 1 172 ? 20.097 -4.033 -17.579 1.00 91.25 172 ALA A CA 1
ATOM 1342 C C . ALA A 1 172 ? 20.478 -2.554 -17.430 1.00 91.25 172 ALA A C 1
ATOM 1344 O O . ALA A 1 172 ? 20.704 -2.125 -16.300 1.00 91.25 172 ALA A O 1
ATOM 1345 N N . GLU A 1 173 ? 20.501 -1.782 -18.520 1.00 93.31 173 GLU A N 1
ATOM 1346 C CA . GLU A 1 173 ? 20.838 -0.349 -18.498 1.00 93.31 173 GLU A CA 1
ATOM 1347 C C . GLU A 1 173 ? 19.839 0.474 -17.665 1.00 93.31 173 GLU A C 1
ATOM 1349 O O . GLU A 1 173 ? 20.231 1.308 -16.846 1.00 93.31 173 GLU A O 1
ATOM 1354 N N . LEU A 1 174 ? 18.538 0.221 -17.832 1.00 93.19 174 LEU A N 1
ATOM 1355 C CA . LEU A 1 174 ? 17.481 0.924 -17.112 1.00 93.19 174 LEU A CA 1
ATOM 1356 C C . LEU A 1 174 ? 17.592 0.707 -15.599 1.00 93.19 174 LEU A C 1
ATOM 1358 O O . LEU A 1 174 ? 17.512 1.669 -14.837 1.00 93.19 174 LEU A O 1
ATOM 1362 N N . ALA A 1 175 ? 17.840 -0.527 -15.156 1.00 89.31 175 ALA A N 1
ATOM 1363 C CA . ALA A 1 175 ? 18.039 -0.809 -13.739 1.00 89.31 175 ALA A CA 1
ATOM 1364 C C . ALA A 1 175 ? 19.325 -0.170 -13.173 1.00 89.31 175 ALA A C 1
ATOM 1366 O O . ALA A 1 175 ? 19.282 0.305 -12.042 1.00 89.31 175 ALA A O 1
ATOM 1367 N N . ASP A 1 176 ? 20.431 -0.070 -13.929 1.00 91.06 176 ASP A N 1
ATOM 1368 C CA . ASP A 1 176 ? 21.605 0.719 -13.491 1.00 91.06 176 ASP A CA 1
ATOM 1369 C C . ASP A 1 176 ? 21.239 2.200 -13.287 1.00 91.06 176 ASP A C 1
ATOM 1371 O O . ASP A 1 176 ? 21.605 2.803 -12.276 1.00 91.06 176 ASP A O 1
ATOM 1375 N N . ARG A 1 177 ? 20.471 2.785 -14.217 1.00 92.88 177 ARG A N 1
ATOM 1376 C CA . ARG A 1 177 ? 20.028 4.187 -14.136 1.00 92.88 177 ARG A CA 1
ATOM 1377 C C . ARG A 1 177 ? 19.077 4.438 -12.961 1.00 92.88 177 ARG A C 1
ATOM 1379 O O . ARG A 1 177 ? 19.237 5.439 -12.267 1.00 92.88 177 ARG A O 1
ATOM 1386 N N . ILE A 1 178 ? 18.124 3.535 -12.714 1.00 88.12 178 ILE A N 1
ATOM 1387 C CA . ILE A 1 178 ? 17.194 3.613 -11.572 1.00 88.12 178 ILE A CA 1
ATOM 1388 C C . ILE A 1 178 ? 17.955 3.504 -10.246 1.00 88.12 178 ILE A C 1
ATOM 1390 O O . ILE A 1 178 ? 17.706 4.289 -9.332 1.00 88.12 178 ILE A O 1
ATOM 1394 N N . VAL A 1 179 ? 18.917 2.582 -10.144 1.00 86.44 179 VAL A N 1
ATOM 1395 C CA . VAL A 1 179 ? 19.769 2.420 -8.954 1.00 86.44 179 VAL A CA 1
ATOM 1396 C C . VAL A 1 179 ? 20.594 3.681 -8.700 1.00 86.44 179 VAL A C 1
ATOM 1398 O O . VAL A 1 179 ? 20.588 4.192 -7.583 1.00 86.44 179 VAL A O 1
ATOM 1401 N N . ALA A 1 180 ? 21.248 4.228 -9.729 1.00 88.69 180 ALA A N 1
ATOM 1402 C CA . ALA A 1 180 ? 22.035 5.453 -9.607 1.00 88.69 180 ALA A CA 1
ATOM 1403 C C . ALA A 1 180 ? 21.182 6.653 -9.154 1.00 88.69 180 ALA A C 1
ATOM 1405 O O . ALA A 1 180 ? 21.569 7.357 -8.225 1.00 88.69 180 ALA A O 1
ATOM 1406 N N . ALA A 1 181 ? 19.999 6.844 -9.748 1.00 86.69 181 ALA A N 1
ATOM 1407 C CA . ALA A 1 181 ? 19.068 7.904 -9.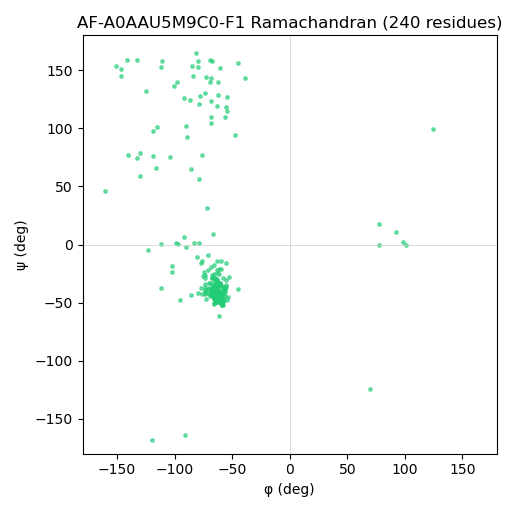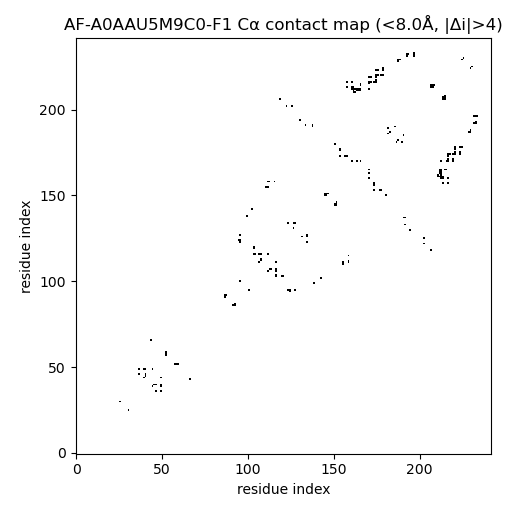359 1.00 86.69 181 ALA A CA 1
ATOM 1408 C C . ALA A 1 181 ? 18.512 7.718 -7.93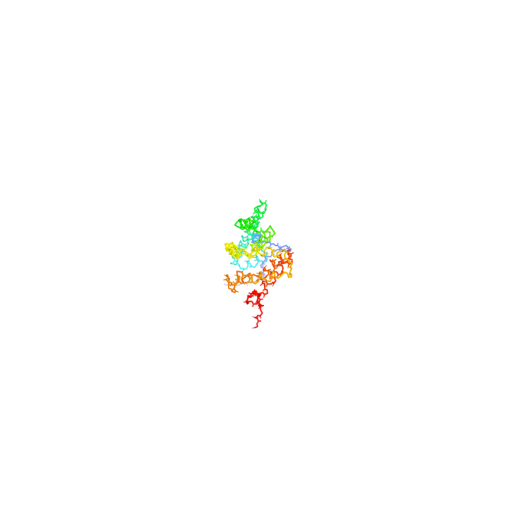3 1.00 86.69 181 ALA A C 1
ATOM 1410 O O . ALA A 1 181 ? 18.337 8.692 -7.204 1.00 86.69 181 ALA A O 1
ATOM 1411 N N . SER A 1 182 ? 18.282 6.471 -7.508 1.00 82.44 182 SER A N 1
ATOM 1412 C CA . SER A 1 182 ? 17.851 6.154 -6.139 1.00 82.44 182 SER A CA 1
ATOM 1413 C C . SER A 1 182 ? 18.941 6.481 -5.114 1.00 82.44 182 SER A C 1
ATOM 1415 O O . SER A 1 182 ? 18.647 7.049 -4.064 1.00 82.44 182 SER A O 1
ATOM 1417 N N . ILE A 1 183 ? 20.204 6.173 -5.429 1.00 82.38 183 ILE A N 1
ATOM 1418 C CA . ILE A 1 183 ? 21.358 6.492 -4.576 1.00 82.38 183 ILE A CA 1
ATOM 1419 C C . ILE A 1 183 ? 21.586 8.007 -4.497 1.00 82.38 183 ILE A C 1
ATOM 1421 O O . ILE A 1 183 ? 21.845 8.525 -3.415 1.00 82.38 183 ILE A O 1
ATOM 1425 N N . ASP A 1 184 ? 21.463 8.732 -5.611 1.00 86.25 184 ASP A N 1
ATOM 1426 C CA . ASP A 1 184 ? 21.614 10.194 -5.635 1.00 86.25 184 ASP A CA 1
ATOM 1427 C C . ASP A 1 184 ? 20.517 10.900 -4.814 1.00 86.25 184 ASP A C 1
ATOM 1429 O O . ASP A 1 184 ? 20.798 11.813 -4.038 1.00 86.25 184 ASP A O 1
ATOM 1433 N N . ARG A 1 185 ? 19.269 10.421 -4.916 1.00 80.50 185 ARG A N 1
ATOM 1434 C CA . ARG A 1 185 ? 18.107 11.009 -4.233 1.00 80.50 185 ARG A CA 1
ATOM 1435 C C . ARG A 1 185 ? 18.011 10.662 -2.742 1.00 80.50 185 ARG A C 1
ATOM 1437 O O . ARG A 1 185 ? 17.582 11.510 -1.962 1.00 80.50 185 ARG A O 1
ATOM 1444 N N . TYR A 1 186 ? 18.373 9.438 -2.347 1.00 75.44 186 TYR A N 1
ATOM 1445 C CA . TYR A 1 186 ? 18.122 8.906 -0.995 1.00 75.44 186 TYR A CA 1
ATOM 1446 C C . TYR A 1 186 ? 19.384 8.434 -0.248 1.00 75.44 186 TYR A C 1
ATOM 1448 O O . TYR A 1 186 ? 19.319 8.058 0.922 1.00 75.44 186 TYR A O 1
ATOM 1456 N N . GLY A 1 187 ? 20.556 8.441 -0.886 1.00 72.94 187 GLY A N 1
ATOM 1457 C CA . GLY A 1 187 ? 21.777 7.886 -0.307 1.00 72.94 187 GLY A CA 1
ATOM 1458 C C . GLY A 1 187 ? 21.716 6.360 -0.207 1.00 72.94 187 GLY A C 1
ATOM 1459 O O . GLY A 1 187 ? 21.532 5.673 -1.207 1.00 72.94 187 GLY A O 1
ATOM 1460 N N . THR A 1 188 ? 21.906 5.820 1.000 1.00 62.75 188 THR A N 1
ATOM 1461 C CA . THR A 1 188 ? 21.857 4.364 1.277 1.00 62.75 188 THR A CA 1
ATOM 1462 C C . THR A 1 188 ? 20.660 3.940 2.134 1.00 62.75 188 THR A C 1
ATOM 1464 O O . THR A 1 188 ? 20.496 2.753 2.406 1.00 62.75 188 THR A O 1
ATOM 1467 N N . GLU A 1 189 ? 19.799 4.885 2.529 1.00 59.94 189 GLU A N 1
ATOM 1468 C CA . GLU A 1 189 ? 18.581 4.628 3.303 1.00 59.94 189 GLU A CA 1
ATOM 1469 C C . GLU A 1 189 ? 17.350 4.999 2.452 1.00 59.94 189 GLU A C 1
ATOM 1471 O O . GLU A 1 189 ? 17.033 6.182 2.318 1.00 59.94 189 GLU A O 1
ATOM 1476 N N . PRO A 1 190 ? 16.650 4.026 1.836 1.00 57.75 190 PRO A N 1
ATOM 1477 C CA . PRO A 1 190 ? 15.484 4.321 1.007 1.00 57.75 190 PRO A CA 1
ATOM 1478 C C . PRO A 1 190 ? 14.298 4.853 1.832 1.00 57.75 190 PRO A C 1
ATOM 1480 O O . PRO A 1 190 ? 14.164 4.529 3.019 1.00 57.75 190 PRO A O 1
ATOM 1483 N N . PRO A 1 191 ? 13.352 5.578 1.203 1.00 51.91 191 PRO A N 1
ATOM 1484 C CA . PRO A 1 191 ? 12.045 5.835 1.794 1.00 51.91 191 PRO A CA 1
ATOM 1485 C C . PRO A 1 191 ? 11.395 4.507 2.188 1.00 51.91 191 PRO A C 1
ATOM 1487 O O . PRO A 1 191 ? 11.314 3.581 1.384 1.00 51.91 191 PRO A O 1
ATOM 1490 N N . GLY A 1 192 ? 10.958 4.389 3.442 1.00 50.56 192 GLY A N 1
ATOM 1491 C CA . GLY A 1 192 ? 10.392 3.135 3.942 1.00 50.56 192 GLY A CA 1
ATOM 1492 C C . GLY A 1 192 ? 11.416 2.042 4.282 1.00 50.56 192 GLY A C 1
ATOM 1493 O O . GLY A 1 192 ? 11.006 0.904 4.473 1.00 50.56 192 GLY A O 1
ATOM 1494 N N . ALA A 1 193 ? 12.709 2.352 4.461 1.00 49.84 193 ALA A N 1
ATOM 1495 C CA . ALA A 1 193 ? 13.696 1.414 5.034 1.00 49.84 193 ALA A CA 1
ATOM 1496 C C . ALA A 1 193 ? 13.309 0.849 6.425 1.00 49.84 193 ALA A C 1
ATOM 1498 O O . ALA A 1 193 ? 13.891 -0.129 6.893 1.00 49.84 193 ALA A O 1
ATOM 1499 N N . SER A 1 194 ? 12.338 1.481 7.091 1.00 45.31 194 SER A N 1
ATOM 1500 C CA . SER A 1 194 ? 11.725 1.076 8.359 1.00 45.31 194 SER A CA 1
ATOM 1501 C C . SER A 1 194 ? 10.404 0.298 8.217 1.00 45.31 194 SER A C 1
ATOM 1503 O O . SER A 1 194 ? 9.804 -0.038 9.237 1.00 45.31 194 SER A O 1
ATOM 1505 N N . ALA A 1 195 ? 9.926 0.038 6.995 1.00 46.62 195 ALA A N 1
ATOM 1506 C CA . ALA A 1 195 ? 8.699 -0.717 6.742 1.00 46.62 195 ALA A CA 1
ATOM 1507 C C . ALA A 1 195 ? 8.923 -2.237 6.852 1.00 46.62 195 ALA A C 1
ATOM 1509 O O . ALA A 1 195 ? 10.023 -2.740 6.620 1.00 46.62 195 ALA A O 1
ATOM 1510 N N . ASP A 1 196 ? 7.861 -2.970 7.195 1.00 45.72 196 ASP A N 1
ATOM 1511 C CA . ASP A 1 196 ? 7.898 -4.427 7.376 1.00 45.72 196 ASP A CA 1
ATOM 1512 C C . ASP A 1 196 ? 8.270 -5.154 6.058 1.00 45.72 196 ASP A C 1
ATOM 1514 O O . ASP A 1 196 ? 7.622 -4.906 5.033 1.00 45.72 196 ASP A O 1
ATOM 1518 N N . PRO A 1 197 ? 9.274 -6.060 6.046 1.00 48.16 197 PRO A N 1
ATOM 1519 C CA . PRO A 1 197 ? 9.723 -6.761 4.838 1.00 48.16 197 PRO A CA 1
ATOM 1520 C C . PRO A 1 197 ? 8.642 -7.609 4.143 1.00 48.16 197 PRO A C 1
ATOM 1522 O O . PRO A 1 197 ? 8.750 -7.834 2.938 1.00 48.16 197 PRO A O 1
ATOM 1525 N N . ALA A 1 198 ? 7.562 -8.005 4.829 1.00 42.19 198 ALA A N 1
ATOM 1526 C CA . ALA A 1 198 ? 6.436 -8.710 4.204 1.00 42.19 198 ALA A CA 1
ATOM 1527 C C . ALA A 1 198 ? 5.698 -7.874 3.132 1.00 42.19 198 ALA A C 1
ATOM 1529 O O . ALA A 1 198 ? 4.897 -8.403 2.356 1.00 42.19 198 ALA A O 1
ATOM 1530 N N . ILE A 1 199 ? 5.938 -6.560 3.093 1.00 48.59 199 ILE A N 1
ATOM 1531 C CA . ILE A 1 199 ? 5.191 -5.596 2.276 1.00 48.59 199 ILE A CA 1
ATOM 1532 C C . ILE A 1 199 ? 5.893 -5.334 0.941 1.00 48.59 199 ILE A C 1
ATOM 1534 O O . ILE A 1 199 ? 5.223 -5.490 -0.085 1.00 48.59 199 ILE A O 1
ATOM 1538 N N . PRO A 1 200 ? 7.219 -5.066 0.893 1.00 57.75 200 PRO A N 1
ATOM 1539 C CA . PRO A 1 200 ? 8.003 -5.214 -0.326 1.00 57.75 200 PRO A CA 1
ATOM 1540 C C . PRO A 1 200 ? 7.697 -6.514 -1.069 1.00 57.75 200 PRO A C 1
ATOM 1542 O O . PRO A 1 200 ? 7.594 -6.466 -2.287 1.00 57.75 200 PRO A O 1
ATOM 1545 N N . ASP A 1 201 ? 7.480 -7.632 -0.368 1.00 54.31 201 ASP A N 1
ATOM 1546 C CA . ASP A 1 201 ? 7.172 -8.934 -0.974 1.00 54.31 201 ASP A CA 1
ATOM 1547 C C . ASP A 1 201 ? 5.745 -9.044 -1.549 1.00 54.31 201 ASP A C 1
ATOM 1549 O O . ASP A 1 201 ? 5.536 -9.697 -2.575 1.00 54.31 201 ASP A O 1
ATOM 1553 N N . LEU A 1 202 ? 4.738 -8.396 -0.954 1.00 54.62 202 LEU A N 1
ATOM 1554 C CA . LEU A 1 202 ? 3.376 -8.381 -1.511 1.00 54.62 202 LEU A CA 1
ATOM 1555 C C . LEU A 1 202 ? 3.278 -7.478 -2.753 1.00 54.62 202 LEU A C 1
ATOM 1557 O O . LEU A 1 202 ? 2.687 -7.868 -3.766 1.00 54.62 202 LEU A O 1
ATOM 1561 N N . LEU A 1 203 ? 3.906 -6.301 -2.693 1.00 60.09 203 LEU A N 1
ATOM 1562 C CA . LEU A 1 203 ? 4.044 -5.399 -3.840 1.00 60.09 203 LEU A CA 1
ATOM 1563 C C . LEU A 1 203 ? 4.848 -6.087 -4.959 1.00 60.09 203 LEU A C 1
ATOM 1565 O O . LEU A 1 203 ? 4.424 -6.099 -6.115 1.00 60.09 203 LEU A O 1
ATOM 1569 N N . GLN A 1 204 ? 5.932 -6.777 -4.590 1.00 61.78 204 GLN A N 1
ATOM 1570 C CA . GLN A 1 204 ? 6.765 -7.571 -5.490 1.00 61.78 204 GLN A CA 1
ATOM 1571 C C . GLN A 1 204 ? 5.991 -8.668 -6.207 1.00 61.78 204 GLN A C 1
ATOM 1573 O O . GLN A 1 204 ? 6.104 -8.802 -7.419 1.00 61.78 204 GLN A O 1
ATOM 1578 N N . ASN A 1 205 ? 5.200 -9.466 -5.491 1.00 59.47 205 ASN A N 1
ATOM 1579 C CA . ASN A 1 205 ? 4.434 -10.546 -6.113 1.00 59.47 205 ASN A CA 1
ATOM 1580 C C . ASN A 1 205 ? 3.393 -10.015 -7.113 1.00 59.47 205 ASN A C 1
ATOM 1582 O O . ASN A 1 205 ? 3.142 -10.661 -8.130 1.00 59.47 205 ASN A O 1
ATOM 1586 N N . THR A 1 206 ? 2.846 -8.822 -6.870 1.00 59.34 206 THR A N 1
ATOM 1587 C CA . THR A 1 206 ? 1.876 -8.157 -7.757 1.00 59.34 206 THR A CA 1
ATOM 1588 C C . THR A 1 206 ? 2.548 -7.623 -9.032 1.00 59.34 206 THR A C 1
ATOM 1590 O O . THR A 1 206 ? 2.097 -7.911 -10.144 1.00 59.34 206 THR A O 1
ATOM 1593 N N . LEU A 1 207 ? 3.690 -6.939 -8.891 1.00 61.91 207 LEU A N 1
ATOM 1594 C CA . LEU A 1 207 ? 4.544 -6.521 -10.014 1.00 61.91 207 LEU A CA 1
ATOM 1595 C C . LEU A 1 207 ? 5.019 -7.731 -10.837 1.00 61.91 207 LEU A C 1
ATOM 1597 O O . LEU A 1 207 ? 4.900 -7.758 -12.065 1.00 61.91 207 LEU A O 1
ATOM 1601 N N . ASN A 1 208 ? 5.480 -8.779 -10.153 1.00 58.81 208 ASN A N 1
ATOM 1602 C CA . ASN A 1 208 ? 6.062 -9.965 -10.769 1.00 58.81 208 ASN A CA 1
ATOM 1603 C C . ASN A 1 208 ? 5.052 -10.845 -11.510 1.00 58.81 208 ASN A C 1
ATOM 1605 O O . ASN A 1 208 ? 5.400 -11.483 -12.505 1.00 58.81 208 ASN A O 1
ATOM 1609 N N . ALA A 1 209 ? 3.809 -10.912 -11.036 1.00 60.25 209 ALA A N 1
ATOM 1610 C CA . ALA A 1 209 ? 2.757 -11.662 -11.713 1.00 60.25 209 ALA A CA 1
ATOM 1611 C C . ALA A 1 209 ? 2.350 -11.031 -13.059 1.00 60.25 209 ALA A C 1
ATOM 1613 O O . ALA A 1 209 ? 1.769 -11.721 -13.895 1.00 60.25 209 ALA A O 1
ATOM 1614 N N . SER A 1 210 ? 2.664 -9.746 -13.270 1.00 67.00 210 SER A N 1
ATOM 1615 C CA . SER A 1 210 ? 2.136 -8.949 -14.382 1.00 67.00 210 SER A CA 1
ATOM 1616 C C . SER A 1 210 ? 2.942 -9.081 -15.682 1.00 67.00 210 SER A C 1
ATOM 1618 O O . SER A 1 210 ? 2.345 -9.267 -16.740 1.00 67.00 210 SER A O 1
ATOM 1620 N N . SER A 1 211 ? 4.284 -9.051 -15.634 1.00 80.38 211 SER A N 1
ATOM 1621 C CA . SER A 1 211 ? 5.129 -9.209 -16.835 1.00 80.38 211 SER A CA 1
ATOM 1622 C C . SER A 1 211 ? 6.469 -9.923 -16.567 1.00 80.38 211 SER A C 1
ATOM 1624 O O . SER A 1 211 ? 7.078 -9.742 -15.509 1.00 80.38 211 SER A O 1
ATOM 1626 N N . PRO A 1 212 ? 6.983 -10.735 -17.519 1.00 83.88 212 PRO A N 1
ATOM 1627 C CA . PRO A 1 212 ? 8.374 -11.193 -17.526 1.00 83.88 212 PRO A CA 1
ATOM 1628 C C . 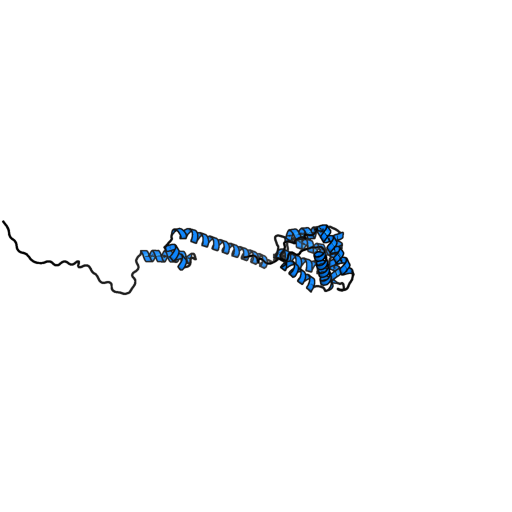PRO A 1 212 ? 9.416 -10.056 -17.513 1.00 83.88 212 PRO A C 1
ATOM 1630 O O . PRO A 1 212 ? 10.400 -10.168 -16.786 1.00 83.88 212 PRO A O 1
ATOM 1633 N N . GLY A 1 213 ? 9.200 -8.968 -18.261 1.00 85.56 213 GLY A N 1
ATOM 1634 C CA . GLY A 1 213 ? 10.139 -7.841 -18.345 1.00 85.56 213 GLY A CA 1
ATOM 1635 C C . GLY A 1 213 ? 10.213 -7.036 -17.042 1.00 85.56 213 GLY A C 1
ATOM 1636 O O . GLY A 1 213 ? 11.303 -6.760 -16.544 1.00 85.56 213 GLY A O 1
ATOM 1637 N N . TRP A 1 214 ? 9.064 -6.771 -16.403 1.00 86.44 214 TRP A N 1
ATOM 1638 C CA . TRP A 1 214 ? 9.019 -6.152 -15.067 1.00 86.44 214 TRP A CA 1
ATOM 1639 C C . TRP A 1 214 ? 9.683 -7.011 -13.985 1.00 86.44 214 TRP A C 1
ATOM 1641 O O . TRP A 1 214 ? 10.440 -6.471 -13.181 1.00 86.44 214 TRP A O 1
ATOM 1651 N N . ARG A 1 215 ? 9.472 -8.338 -13.997 1.00 85.12 215 ARG A N 1
ATOM 1652 C CA . ARG A 1 215 ? 10.174 -9.267 -13.087 1.00 85.12 215 ARG A CA 1
ATOM 1653 C C . ARG A 1 215 ? 11.682 -9.123 -13.167 1.00 85.12 215 ARG A C 1
ATOM 1655 O O . ARG A 1 215 ? 12.356 -9.063 -12.141 1.00 85.12 215 ARG A O 1
ATOM 1662 N N . GLN A 1 216 ? 12.202 -9.105 -14.389 1.00 87.75 216 GLN A N 1
ATOM 1663 C CA . GLN A 1 216 ? 13.631 -8.992 -14.607 1.00 87.75 216 GLN A CA 1
ATOM 1664 C C . GLN A 1 216 ? 14.143 -7.614 -14.176 1.00 87.75 216 GLN A C 1
ATOM 1666 O O . GLN A 1 216 ? 15.160 -7.539 -13.487 1.00 87.75 216 GLN A O 1
ATOM 1671 N N . LEU A 1 217 ? 13.431 -6.535 -14.526 1.00 87.19 217 LEU A N 1
ATOM 1672 C CA . LEU A 1 217 ? 13.815 -5.176 -14.150 1.00 87.19 217 LEU A CA 1
ATOM 1673 C C . LEU A 1 217 ? 13.923 -5.012 -12.627 1.00 87.19 217 LEU A C 1
ATOM 1675 O O . LEU A 1 217 ? 14.950 -4.537 -12.144 1.00 87.19 217 LEU A O 1
ATOM 1679 N N . ASP A 1 218 ? 12.912 -5.442 -11.867 1.00 84.62 218 ASP A N 1
ATOM 1680 C CA . ASP A 1 218 ? 12.969 -5.389 -10.403 1.00 84.62 218 ASP A CA 1
ATOM 1681 C C . ASP A 1 218 ? 14.101 -6.275 -9.853 1.00 84.62 218 ASP A C 1
ATOM 1683 O O . ASP A 1 218 ? 14.910 -5.800 -9.052 1.00 84.62 218 ASP A O 1
ATOM 1687 N N . SER A 1 219 ? 14.230 -7.524 -10.322 1.00 85.81 219 SER A N 1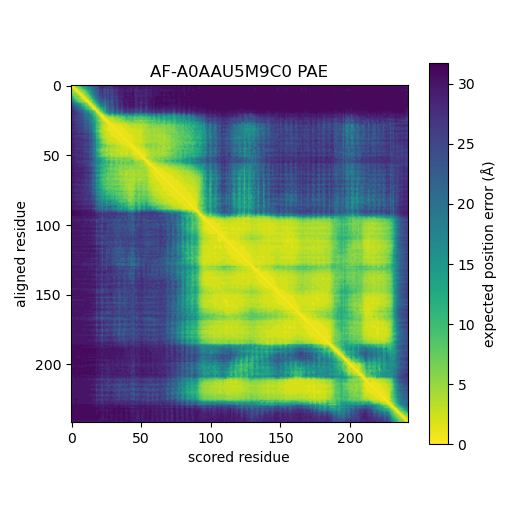
ATOM 1688 C CA . SER A 1 219 ? 15.293 -8.433 -9.866 1.00 85.81 219 SER A CA 1
ATOM 1689 C C . SER A 1 219 ? 16.688 -7.823 -10.060 1.00 85.81 219 SER A C 1
ATOM 1691 O O . SER A 1 219 ? 17.569 -7.968 -9.206 1.00 85.81 219 SER A O 1
ATOM 1693 N N . LEU A 1 220 ? 16.887 -7.109 -11.169 1.00 87.06 220 LEU A N 1
ATOM 1694 C CA . LEU A 1 220 ? 18.108 -6.376 -11.478 1.00 87.06 220 LEU A CA 1
ATOM 1695 C C . LEU A 1 220 ? 18.313 -5.159 -10.560 1.00 87.06 220 LEU A C 1
ATOM 1697 O O . LEU A 1 220 ? 19.426 -4.964 -10.071 1.00 87.06 220 LEU A O 1
ATOM 1701 N N . ILE A 1 221 ? 17.269 -4.363 -10.296 1.00 84.56 221 ILE A N 1
ATOM 1702 C CA . ILE A 1 221 ? 17.317 -3.232 -9.349 1.00 84.56 221 ILE A CA 1
ATOM 1703 C C . ILE A 1 221 ? 17.697 -3.735 -7.951 1.00 84.56 221 ILE A C 1
ATOM 1705 O O . ILE A 1 221 ? 18.652 -3.233 -7.358 1.00 84.56 221 ILE A O 1
ATOM 1709 N N . ARG A 1 222 ? 17.020 -4.774 -7.442 1.00 79.38 222 ARG A N 1
ATOM 1710 C CA . ARG A 1 222 ? 17.283 -5.355 -6.114 1.00 79.38 222 ARG A CA 1
ATOM 1711 C C . ARG A 1 222 ? 18.704 -5.885 -5.988 1.00 79.38 222 ARG A C 1
ATOM 1713 O O . ARG A 1 222 ? 19.386 -5.557 -5.020 1.00 79.38 222 ARG A O 1
ATOM 1720 N N . SER A 1 223 ? 19.174 -6.656 -6.972 1.00 84.81 223 SER A N 1
ATOM 1721 C CA . SER A 1 223 ? 20.540 -7.195 -6.963 1.00 84.81 223 SER A CA 1
ATOM 1722 C C . SER A 1 223 ? 21.599 -6.089 -6.924 1.00 84.81 223 SER A C 1
ATOM 1724 O O . SER A 1 223 ? 22.641 -6.262 -6.293 1.00 84.81 223 SER A O 1
ATOM 1726 N N . ARG A 1 224 ? 21.347 -4.959 -7.593 1.00 84.62 224 ARG A N 1
ATOM 1727 C CA . ARG A 1 224 ? 22.267 -3.817 -7.660 1.00 84.62 224 ARG A CA 1
ATOM 1728 C C . ARG A 1 224 ? 22.214 -2.937 -6.414 1.00 84.62 224 ARG A C 1
ATOM 1730 O O . ARG A 1 224 ? 23.272 -2.571 -5.914 1.00 84.62 224 ARG A O 1
ATOM 1737 N N . LEU A 1 225 ? 21.027 -2.662 -5.868 1.00 79.44 225 LEU A N 1
ATOM 1738 C CA . LEU A 1 225 ? 20.876 -1.973 -4.581 1.00 79.44 225 LEU A CA 1
ATOM 1739 C C . LEU A 1 225 ? 21.564 -2.764 -3.458 1.00 79.44 225 LEU A C 1
ATOM 1741 O O . LEU A 1 225 ? 22.367 -2.201 -2.715 1.00 79.44 225 LEU A O 1
ATOM 1745 N N . ALA A 1 226 ? 21.333 -4.079 -3.382 1.00 77.81 226 ALA A N 1
ATOM 1746 C CA . ALA A 1 226 ? 21.993 -4.946 -2.405 1.00 77.81 226 ALA A CA 1
ATOM 1747 C C . ALA A 1 226 ? 23.527 -4.930 -2.559 1.00 77.81 226 ALA A C 1
ATOM 1749 O O . ALA A 1 226 ? 24.246 -4.817 -1.567 1.00 77.81 226 ALA A O 1
ATOM 1750 N N . ALA A 1 227 ? 24.041 -4.967 -3.796 1.00 79.38 227 ALA A N 1
ATOM 1751 C CA . ALA A 1 227 ? 25.475 -4.838 -4.071 1.00 79.38 227 ALA A CA 1
ATOM 1752 C C . ALA A 1 227 ? 26.046 -3.447 -3.716 1.00 79.38 227 ALA A C 1
ATOM 1754 O O . ALA A 1 227 ? 27.213 -3.348 -3.338 1.00 79.38 227 ALA A O 1
ATOM 1755 N N . ALA A 1 228 ? 25.231 -2.390 -3.786 1.00 73.06 228 ALA A N 1
ATOM 1756 C CA . ALA A 1 228 ? 25.567 -1.036 -3.341 1.00 73.06 228 ALA A CA 1
ATOM 1757 C C . ALA A 1 228 ? 25.468 -0.841 -1.811 1.00 73.06 228 ALA A C 1
ATOM 1759 O O . ALA A 1 228 ? 25.718 0.258 -1.318 1.00 73.06 228 ALA A O 1
ATOM 1760 N N . GLY A 1 229 ? 25.127 -1.889 -1.052 1.00 64.31 229 GLY A N 1
ATOM 1761 C CA . GLY A 1 229 ? 25.046 -1.854 0.409 1.00 64.31 229 GLY A CA 1
ATOM 1762 C C . GLY A 1 229 ? 23.666 -1.519 0.981 1.00 64.31 229 GLY A C 1
ATOM 1763 O O . GLY A 1 229 ? 23.567 -1.320 2.190 1.00 64.31 229 GLY A O 1
ATOM 1764 N N . PHE A 1 230 ? 22.601 -1.489 0.169 1.00 62.81 230 PHE A N 1
ATOM 1765 C CA . PHE A 1 230 ? 21.235 -1.363 0.691 1.00 62.81 230 PHE A CA 1
ATOM 1766 C C . PHE A 1 230 ? 20.841 -2.636 1.440 1.00 62.81 230 PHE A C 1
ATOM 1768 O O . PHE A 1 230 ? 20.574 -3.679 0.837 1.00 62.81 230 PHE A O 1
ATOM 1775 N N . THR A 1 231 ? 20.725 -2.537 2.759 1.00 52.00 231 THR A N 1
ATOM 1776 C CA . THR A 1 231 ? 20.062 -3.549 3.575 1.00 52.00 231 THR A CA 1
ATOM 1777 C C . THR A 1 231 ? 18.577 -3.223 3.701 1.00 52.00 231 THR A C 1
ATOM 1779 O O . THR A 1 231 ? 18.163 -2.427 4.541 1.00 52.00 231 THR A O 1
ATOM 1782 N N . LEU A 1 232 ? 17.738 -3.922 2.926 1.00 47.47 232 LEU A N 1
ATOM 1783 C CA . LEU A 1 232 ? 16.392 -4.239 3.411 1.00 47.47 232 LEU A CA 1
ATOM 1784 C C . LEU A 1 232 ? 16.590 -4.985 4.732 1.00 47.47 232 LEU A C 1
ATOM 1786 O O . LEU A 1 232 ? 17.133 -6.091 4.741 1.00 47.47 232 LEU A O 1
ATOM 1790 N N . ARG A 1 233 ? 16.249 -4.348 5.855 1.00 37.28 233 ARG A N 1
ATOM 1791 C CA . ARG A 1 233 ? 16.572 -4.862 7.187 1.00 37.28 233 ARG A CA 1
ATOM 1792 C C . ARG A 1 233 ? 15.626 -6.002 7.554 1.00 37.28 233 ARG A C 1
ATOM 1794 O O . ARG A 1 233 ? 14.719 -5.829 8.361 1.00 37.28 233 ARG A O 1
ATOM 1801 N N . THR A 1 234 ? 15.870 -7.184 6.990 1.00 38.81 234 THR A N 1
ATOM 1802 C CA . THR A 1 234 ? 15.335 -8.439 7.523 1.00 38.81 234 THR A CA 1
ATOM 1803 C C . THR A 1 234 ? 15.747 -8.525 8.986 1.00 38.81 234 THR A C 1
ATOM 1805 O O . THR A 1 234 ? 16.943 -8.572 9.283 1.00 38.81 234 THR A O 1
ATOM 1808 N N . THR A 1 235 ? 14.776 -8.489 9.894 1.00 29.67 235 THR A N 1
ATOM 1809 C CA . THR A 1 235 ? 14.996 -8.627 11.336 1.00 29.67 235 THR A CA 1
ATOM 1810 C C . THR A 1 235 ? 15.747 -9.924 11.631 1.00 29.67 235 THR A C 1
ATOM 1812 O O . THR A 1 235 ? 15.208 -10.992 11.336 1.00 29.67 235 THR A O 1
ATOM 1815 N N . PRO A 1 236 ? 16.959 -9.867 12.212 1.00 35.75 236 PRO A N 1
ATOM 1816 C CA . PRO A 1 236 ? 17.565 -11.023 12.854 1.00 35.75 236 PRO A CA 1
ATOM 1817 C C . PRO A 1 236 ? 16.837 -11.296 14.174 1.00 35.75 236 PRO A C 1
ATOM 1819 O O . PRO A 1 236 ? 16.422 -10.352 14.848 1.00 35.75 236 PRO A O 1
ATOM 1822 N N . ASP A 1 237 ? 16.698 -12.579 14.498 1.00 35.91 237 ASP A N 1
ATOM 1823 C CA . ASP A 1 237 ? 16.000 -13.138 15.659 1.00 35.91 237 ASP A CA 1
ATOM 1824 C C . ASP A 1 237 ? 16.150 -12.379 16.990 1.00 35.91 237 ASP A C 1
ATOM 1826 O O . ASP A 1 237 ? 17.236 -11.945 17.380 1.00 35.91 237 ASP A O 1
ATOM 1830 N N . ASP A 1 238 ? 15.049 -12.363 17.746 1.00 35.97 238 ASP A N 1
ATOM 1831 C CA . ASP A 1 238 ? 14.994 -12.037 19.179 1.00 35.97 238 ASP A CA 1
ATOM 1832 C C . ASP A 1 238 ? 15.462 -13.258 20.006 1.00 35.97 238 ASP A C 1
ATOM 1834 O O . ASP A 1 238 ? 14.722 -13.796 20.831 1.00 35.97 238 ASP A O 1
ATOM 1838 N N . ASP A 1 239 ? 16.682 -13.739 19.732 1.00 43.06 239 ASP A N 1
ATOM 1839 C CA . ASP A 1 239 ? 17.300 -14.907 20.382 1.00 43.06 239 ASP A CA 1
ATOM 1840 C C . ASP A 1 239 ? 18.557 -14.501 21.168 1.00 43.06 239 ASP A C 1
ATOM 1842 O O . ASP A 1 239 ? 19.685 -14.880 20.854 1.00 43.06 239 ASP A O 1
ATOM 1846 N N . ASP A 1 240 ? 18.348 -13.700 22.219 1.00 36.91 240 ASP A N 1
ATOM 1847 C CA . ASP A 1 240 ? 19.291 -13.612 23.340 1.00 36.91 240 ASP A CA 1
ATOM 1848 C C . ASP A 1 240 ? 18.544 -13.507 24.685 1.00 36.91 240 ASP A C 1
ATOM 1850 O O . ASP A 1 240 ? 18.383 -12.447 25.300 1.00 36.91 240 ASP A O 1
ATOM 1854 N N . ARG A 1 241 ? 18.034 -14.659 25.140 1.00 39.66 241 ARG A N 1
ATOM 1855 C CA . ARG A 1 241 ? 17.660 -14.904 26.542 1.00 39.66 241 ARG A CA 1
ATOM 1856 C C . ARG A 1 241 ? 18.492 -16.054 27.114 1.00 39.66 241 ARG A C 1
ATOM 1858 O O . ARG A 1 241 ? 17.982 -17.165 27.278 1.00 39.66 241 ARG A O 1
ATOM 1865 N N . GLY A 1 242 ? 19.753 -15.754 27.432 1.00 35.91 242 GLY A N 1
ATOM 1866 C CA . GLY A 1 242 ? 20.650 -16.570 28.265 1.00 35.91 242 GLY A CA 1
ATOM 1867 C C . GLY A 1 242 ? 20.904 -15.938 29.629 1.00 35.91 242 GLY A C 1
ATOM 1868 O O . GLY A 1 242 ? 21.568 -14.882 29.657 1.00 35.91 242 GLY A O 1
#

Sequence (242 aa):
MPPGRRARRPDPRAGRGPFSSGYRRYSAQAVVELARIRMLADAGLPLARIRELGSAPEELGPALEQIDADLTARIKGLRDTQRRLRKLAAGDIRILPANVEEHLAALAALGFTQRWIAMESDLWIIVYATHPDLAETLFQDQVQSLTDPGLRDLYLAADHAHDLDPDDPFLAELADRIVAASIDRYGTEPPGASADPAIPDLLQNTLNASSPGWRQLDSLIRSRLAAAGFTLRTTPDDDDRG

Solvent-accessible surface area (backbone atoms only — not comparable to full-atom values): 14506 Å² total; per-residue (Å²): 138,88,88,90,89,86,86,86,86,87,85,77,94,86,81,83,82,90,82,92,61,98,67,86,84,77,53,74,66,57,53,55,49,51,53,51,54,47,55,43,42,77,72,68,47,54,72,68,58,54,57,54,32,72,75,39,66,80,54,44,58,62,55,50,52,51,51,51,50,54,50,50,54,51,52,49,54,52,52,52,49,52,52,50,51,51,36,57,74,69,67,67,63,67,82,57,58,69,72,54,55,55,49,53,63,48,38,55,81,74,69,48,51,72,66,50,46,50,52,53,49,54,48,49,43,52,38,51,74,73,38,60,90,49,32,62,62,54,49,53,50,52,58,56,44,59,70,38,67,75,52,33,53,51,52,50,50,53,55,56,31,46,81,41,59,63,86,41,66,63,46,58,54,51,22,52,52,52,43,52,52,46,37,72,75,44,55,72,59,55,91,66,61,85,54,65,71,75,48,65,50,53,54,43,53,56,51,42,73,70,23,66,14,38,36,41,31,51,54,48,30,53,57,48,38,46,73,73,64,38,68,80,70,74,80,76,78,97,78,83,90,130

Radius of gyration: 38.83 Å; Cα contacts (8 Å, |Δi|>4): 120; chains: 1; bounding box: 65×49×142 Å

Mean predicted aligned error: 17.03 Å

pLDDT: mean 75.3, std 16.95, range [29.67, 93.69]

Foldseek 3Di:
DDDDDDDDDDDDDPDDDDDPDPDDDDDPVVVVVVVVLVVVVVLPDDSVVSVVCVVVVVVVVVVSVVSVVVVVVVVVVVVVVVVVVVCVVVVVPPLDDPVLVVVLVCVVVLVADPVLSVLVVVLLSLCCVAPVVQSVVVVVVVVVLCVDPLSVVLVNVLRVLQVDDLPDCVLLVSLVSVLVVQCVVPNQQGRCLVPDPVSVVVSLVSQCVRGSSSVSSVVNNVVVSVVVPRDSDPDDDPPDDD